Protein AF-A0A7J6JAS9-F1 (afdb_monomer_lite)

Foldseek 3Di:
DVVVLLVVLLQAAPVVNVVVLVVLLCLLVPVDQFDPPDPVSVVSNVVSVVLCVLPVVLSVQLSVCSVVVQVLSNVVSVVCSVVVNDDDPVRVVLCVQLSVLVSLLVQLVCQLVCVVVLVVSCVPHPYPSSHDPGVLVVQCVVVVHHSVRSSVVSVVSSVVSVVVSVVSVVVCVVVPDPPPPPPVVVVVVVVVPD

Organism: Colletotrichum fructicola (strain Nara gc5) (NCBI:txid1213859)

Sequence (194 aa):
MLFLLDDLLEHMSLEKGASYNKRLISIVTGDTKPSDESPIEKIVGDVWNEMKTVDAHLAQDLVEPIERDVAAQLLLALQRFSQGIRLSKDELESTAAIEVPFSRHISVVNDVTSWDKECRAEREIDAQGAVVSNIVQVLSDECNLSPESAKPVLWAMCHGWAEMVDGLIAERVQQGCSDSQNVSRRAEDADVRQ

pLDDT: mean 87.99, std 14.81, range [36.66, 98.19]

Secondary structure (DSSP, 8-state):
-HHHHHHHHHTS-HHHHHHHHHHHHHHHHTSSPPPTT-HHHHHHHHHHHHHHHHHHHHHHTTHHHHHTT-HHHHHHHHHHHHHT----HHHHHHHHHHHHHHHHHHHHHHHHHHHHHHHHHHHH--SGGGS---HHHHHHHHHT--HHHHHHHHHHHHHHHHHHHHHHHHHHHHTT-GGGTHHHHHHHHHHS--

Structure (mmCIF, N/CA/C/O backbone):
data_AF-A0A7J6JAS9-F1
#
_entry.id   AF-A0A7J6JAS9-F1
#
loop_
_atom_site.group_PDB
_atom_site.id
_atom_site.type_symbol
_atom_site.label_atom_id
_atom_site.label_alt_id
_atom_site.label_comp_id
_atom_site.label_asym_id
_atom_site.label_entity_id
_atom_site.label_seq_id
_atom_site.pdbx_PDB_ins_code
_atom_site.Cartn_x
_atom_site.Cartn_y
_atom_site.Cartn_z
_atom_site.occupancy
_atom_site.B_iso_or_equiv
_atom_site.auth_seq_id
_atom_site.auth_comp_id
_atom_site.auth_asym_id
_atom_site.auth_atom_id
_atom_site.pdbx_PDB_model_num
ATOM 1 N N . MET A 1 1 ? -11.707 -4.443 -7.254 1.00 83.44 1 MET A N 1
ATOM 2 C CA . MET A 1 1 ? -11.964 -3.046 -7.661 1.00 83.44 1 MET A CA 1
ATOM 3 C C . MET A 1 1 ? -10.676 -2.237 -7.680 1.00 83.44 1 MET A C 1
ATOM 5 O O . MET A 1 1 ? -10.293 -1.854 -8.768 1.00 83.44 1 MET A O 1
ATOM 9 N N . LEU A 1 2 ? -9.986 -2.042 -6.546 1.00 85.00 2 LEU A N 1
ATOM 10 C CA . LEU A 1 2 ? -8.742 -1.251 -6.488 1.00 85.00 2 LEU A CA 1
ATOM 11 C C . LEU A 1 2 ? -7.670 -1.718 -7.493 1.00 85.00 2 LEU A C 1
ATOM 13 O O . LEU A 1 2 ? -7.160 -0.896 -8.231 1.00 85.00 2 LEU A O 1
ATOM 17 N N . PHE A 1 3 ? -7.444 -3.028 -7.642 1.00 86.62 3 PHE A N 1
ATOM 18 C CA . PHE A 1 3 ? -6.526 -3.558 -8.668 1.00 86.62 3 PHE A CA 1
ATOM 19 C C . PHE A 1 3 ? -6.935 -3.248 -10.120 1.00 86.62 3 PHE A C 1
ATOM 21 O O . PHE A 1 3 ? -6.084 -3.036 -10.966 1.00 86.62 3 PHE A O 1
ATOM 28 N N . LEU A 1 4 ? -8.240 -3.189 -10.418 1.00 86.62 4 LEU A N 1
ATOM 29 C CA . LEU A 1 4 ? -8.706 -2.820 -11.765 1.00 86.62 4 LEU A CA 1
ATOM 30 C C . LEU A 1 4 ? -8.512 -1.325 -12.035 1.00 86.62 4 LEU A C 1
ATOM 32 O O . LEU A 1 4 ? -8.352 -0.922 -13.182 1.00 86.62 4 LEU A O 1
ATOM 36 N N . LEU A 1 5 ? -8.597 -0.506 -10.983 1.00 86.81 5 LEU A N 1
ATOM 37 C CA . LEU A 1 5 ? -8.306 0.919 -11.065 1.00 86.81 5 LEU A CA 1
ATOM 38 C C . LEU A 1 5 ? -6.817 1.138 -11.309 1.00 86.81 5 LEU A C 1
ATOM 40 O O . LEU A 1 5 ? -6.480 1.925 -12.180 1.00 86.81 5 LEU A O 1
ATOM 44 N N . ASP A 1 6 ? -5.972 0.404 -10.591 1.00 88.06 6 ASP A N 1
ATOM 45 C CA . ASP A 1 6 ? -4.517 0.420 -10.742 1.00 88.06 6 ASP A CA 1
ATOM 46 C C . ASP A 1 6 ? -4.098 0.151 -12.199 1.00 88.06 6 ASP A C 1
ATOM 48 O O . ASP A 1 6 ? -3.523 1.027 -12.841 1.00 88.06 6 ASP A O 1
ATOM 52 N N . ASP A 1 7 ? -4.550 -0.964 -12.788 1.00 87.75 7 ASP A N 1
ATOM 53 C CA . ASP A 1 7 ? -4.275 -1.292 -14.198 1.00 87.75 7 ASP A CA 1
ATOM 54 C C . ASP A 1 7 ? -4.808 -0.220 -15.176 1.00 87.75 7 ASP A C 1
ATOM 56 O O . ASP A 1 7 ? -4.204 0.076 -16.206 1.00 87.75 7 ASP A O 1
ATOM 60 N N . LEU A 1 8 ? -5.962 0.392 -14.881 1.00 88.38 8 LEU A N 1
ATOM 61 C CA . LEU A 1 8 ? -6.530 1.440 -15.734 1.00 88.38 8 LEU A CA 1
ATOM 62 C C . LEU A 1 8 ? -5.695 2.732 -15.691 1.00 88.38 8 LEU A C 1
ATOM 64 O O . LEU A 1 8 ? -5.608 3.436 -16.702 1.00 88.38 8 LEU A O 1
ATOM 68 N N . LEU A 1 9 ? -5.114 3.063 -14.535 1.00 89.06 9 LEU A N 1
ATOM 69 C CA . LEU A 1 9 ? -4.298 4.263 -14.338 1.00 89.06 9 LEU A CA 1
ATOM 70 C C . LEU A 1 9 ? -2.979 4.194 -15.114 1.00 89.06 9 LEU A C 1
ATOM 72 O O . LEU A 1 9 ? -2.527 5.236 -15.593 1.00 89.06 9 LEU A O 1
ATOM 76 N N . GLU A 1 10 ? -2.427 2.996 -15.334 1.00 88.88 10 GLU A N 1
ATOM 77 C CA . GLU A 1 10 ? -1.225 2.782 -16.158 1.00 88.88 10 GLU A CA 1
ATOM 78 C C . GLU A 1 10 ? -1.401 3.342 -17.584 1.00 88.88 10 GLU A C 1
ATOM 80 O O . GLU A 1 10 ? -0.468 3.870 -18.185 1.00 88.88 10 GLU A O 1
ATOM 85 N N . HIS A 1 11 ? -2.628 3.320 -18.114 1.00 90.56 11 HIS A N 1
ATOM 86 C CA . HIS A 1 11 ? -2.969 3.829 -19.448 1.00 90.56 11 HIS A CA 1
ATOM 87 C C . HIS A 1 11 ? -3.313 5.329 -19.489 1.00 90.56 11 HIS A C 1
ATOM 89 O O . HIS A 1 11 ? -3.816 5.832 -20.502 1.00 90.56 11 HIS A O 1
ATOM 95 N N . MET A 1 12 ? -3.112 6.063 -18.394 1.00 92.06 12 MET A N 1
ATOM 96 C CA . MET A 1 12 ? -3.456 7.481 -18.291 1.00 92.06 12 MET A CA 1
ATOM 97 C C . MET A 1 12 ? -2.219 8.375 -18.169 1.00 92.06 12 MET A C 1
ATOM 99 O O . MET A 1 12 ? -1.138 7.958 -17.762 1.00 92.06 12 MET A O 1
ATOM 103 N N . SER A 1 13 ? -2.380 9.657 -18.505 1.00 92.25 13 SER A N 1
ATOM 104 C CA . SER A 1 13 ? -1.438 10.678 -18.040 1.00 92.25 13 SER A CA 1
ATOM 105 C C . SER A 1 13 ? -1.613 10.903 -16.537 1.00 92.25 13 SER A C 1
ATOM 107 O O . SER A 1 13 ? -2.698 10.664 -15.999 1.00 92.25 13 SER A O 1
ATOM 109 N N . LEU A 1 14 ? -0.589 11.444 -15.870 1.00 88.88 14 LEU A N 1
ATOM 110 C CA . LEU A 1 14 ? -0.653 11.733 -14.432 1.00 88.88 14 LEU A CA 1
ATOM 111 C C . LEU A 1 14 ? -1.815 12.677 -14.086 1.00 88.88 14 LEU A C 1
ATOM 113 O O . LEU A 1 14 ? -2.542 12.449 -13.124 1.00 88.88 14 LEU A O 1
ATOM 117 N N . GLU A 1 15 ? -2.046 13.702 -14.911 1.00 92.12 15 GLU A N 1
ATOM 118 C CA . GLU A 1 15 ? -3.151 14.652 -14.724 1.00 92.12 15 GLU A CA 1
ATOM 119 C C . GLU A 1 15 ? -4.524 13.969 -14.819 1.00 92.12 15 GLU A C 1
ATOM 121 O O . GLU A 1 15 ? -5.419 14.219 -14.002 1.00 92.12 15 GLU A O 1
ATOM 126 N N . LYS A 1 16 ? -4.691 13.080 -15.805 1.00 91.44 16 LYS A N 1
ATOM 127 C CA . LYS A 1 16 ? -5.945 12.357 -16.021 1.00 91.44 16 LYS A CA 1
ATOM 128 C C . LYS A 1 16 ? -6.179 11.325 -14.918 1.00 91.44 16 LYS A C 1
ATOM 130 O O . LYS A 1 16 ? -7.296 11.254 -14.411 1.00 91.44 16 LYS A O 1
ATOM 135 N N . GLY A 1 17 ? -5.143 10.591 -14.514 1.00 89.75 17 GLY A N 1
ATOM 136 C CA . GLY A 1 17 ? -5.201 9.628 -13.415 1.00 89.75 17 GLY A CA 1
ATOM 137 C C . GLY A 1 17 ? -5.546 10.292 -12.081 1.00 89.75 17 GLY A C 1
ATOM 138 O O . GLY A 1 17 ? -6.495 9.883 -11.416 1.00 89.75 17 GLY A O 1
ATOM 139 N N . ALA A 1 18 ? -4.879 11.400 -11.742 1.00 89.31 18 ALA A N 1
ATOM 140 C CA . ALA A 1 18 ? -5.180 12.172 -10.535 1.00 89.31 18 ALA A CA 1
ATOM 141 C C . ALA A 1 18 ? -6.621 12.713 -10.536 1.00 89.31 18 ALA A C 1
ATOM 143 O O . ALA A 1 18 ? -7.333 12.625 -9.533 1.00 89.31 18 ALA A O 1
ATOM 144 N N . SER A 1 19 ? -7.081 13.233 -11.678 1.00 92.56 19 SER A N 1
ATOM 145 C CA . SER A 1 19 ? -8.465 13.693 -11.839 1.00 92.56 19 SER A CA 1
ATOM 146 C C . SER A 1 19 ? -9.473 12.551 -11.687 1.00 92.56 19 SER A C 1
ATOM 148 O O . SER A 1 19 ? -10.524 12.739 -11.071 1.00 92.56 19 SER A O 1
ATOM 150 N N . TYR A 1 20 ? -9.153 11.365 -12.208 1.00 91.31 20 TYR A N 1
ATOM 151 C CA . TYR A 1 20 ? -9.984 10.170 -12.091 1.00 91.31 20 TYR A CA 1
ATOM 152 C C . TYR A 1 20 ? -10.079 9.683 -10.639 1.00 91.31 20 TYR A C 1
ATOM 154 O O . TYR A 1 20 ? -11.188 9.535 -10.126 1.00 91.31 20 TYR A O 1
ATOM 162 N N . ASN A 1 21 ? -8.951 9.558 -9.931 1.00 90.06 21 ASN A N 1
ATOM 163 C CA . ASN A 1 21 ? -8.921 9.181 -8.513 1.00 90.06 21 ASN A CA 1
ATOM 164 C C . ASN A 1 21 ? -9.693 10.174 -7.640 1.00 90.06 21 ASN A C 1
ATOM 166 O O . ASN A 1 21 ? -10.548 9.769 -6.854 1.00 90.06 21 ASN A O 1
ATOM 170 N N . LYS A 1 22 ? -9.493 11.483 -7.841 1.00 91.56 22 LYS A N 1
ATOM 171 C CA . LYS A 1 22 ? -10.250 12.524 -7.128 1.00 91.56 22 LYS A CA 1
ATOM 172 C C . LYS A 1 22 ? -11.757 12.392 -7.346 1.00 91.56 22 LYS A C 1
ATOM 174 O O . LYS A 1 22 ? -12.551 12.618 -6.432 1.00 91.56 22 LYS A O 1
ATOM 179 N N . ARG A 1 23 ? -12.162 12.013 -8.557 1.00 92.88 23 ARG A N 1
ATOM 180 C CA . ARG A 1 23 ? -13.567 11.796 -8.889 1.00 92.88 23 ARG A CA 1
ATOM 181 C C . ARG A 1 23 ? -14.141 10.573 -8.170 1.00 92.88 23 ARG A C 1
ATOM 183 O O . ARG A 1 23 ? -15.269 10.640 -7.692 1.00 92.88 23 ARG A O 1
ATOM 190 N N . LEU A 1 24 ? -13.382 9.483 -8.066 1.00 91.19 24 LEU A N 1
ATOM 191 C CA . LEU A 1 24 ? -13.793 8.294 -7.314 1.00 91.19 24 LEU A CA 1
ATOM 192 C C . LEU A 1 24 ? -13.884 8.570 -5.811 1.00 91.19 24 LEU A C 1
ATOM 194 O O . LEU A 1 24 ? -14.863 8.175 -5.186 1.00 91.19 24 LEU A O 1
ATOM 198 N N . ILE A 1 25 ? -12.935 9.326 -5.252 1.00 91.19 25 ILE A N 1
ATOM 199 C CA . ILE A 1 25 ? -12.985 9.794 -3.859 1.00 91.19 25 ILE A CA 1
ATOM 200 C C . ILE A 1 25 ? -14.274 10.581 -3.604 1.00 91.19 25 ILE A C 1
ATOM 202 O O . ILE A 1 25 ? -14.980 10.308 -2.641 1.00 91.19 25 ILE A O 1
ATOM 206 N N . SER A 1 26 ? -14.643 11.488 -4.511 1.00 92.94 26 SER A N 1
ATOM 207 C CA . SER A 1 26 ? -15.883 12.266 -4.393 1.00 92.94 26 SER A CA 1
ATOM 208 C C . SER A 1 26 ? -17.159 11.406 -4.413 1.00 92.94 26 SER A C 1
ATOM 210 O O . SER A 1 26 ? -18.176 11.787 -3.834 1.00 92.94 26 SER A O 1
ATOM 212 N N . ILE A 1 27 ? -17.127 10.236 -5.058 1.00 92.62 27 ILE A N 1
ATOM 213 C CA . ILE A 1 27 ? -18.226 9.258 -5.004 1.00 92.62 27 ILE A CA 1
ATOM 214 C C . ILE A 1 27 ? -18.260 8.557 -3.642 1.00 92.62 27 ILE A C 1
ATOM 216 O O . ILE A 1 27 ? -19.325 8.419 -3.043 1.00 92.62 27 ILE A O 1
ATOM 220 N N . VAL A 1 28 ? -17.097 8.144 -3.137 1.00 89.88 28 VAL A N 1
ATOM 221 C CA . VAL A 1 28 ? -16.919 7.494 -1.827 1.00 89.88 28 VAL A CA 1
ATOM 222 C C . VAL A 1 28 ? -17.407 8.409 -0.686 1.00 89.88 28 VAL A C 1
ATOM 224 O O . VAL A 1 28 ? -18.176 7.987 0.191 1.00 89.88 28 VAL A O 1
ATOM 227 N N . THR A 1 29 ? -17.055 9.697 -0.715 1.00 87.56 29 THR A N 1
ATOM 228 C CA . THR A 1 29 ? -17.525 10.691 0.268 1.00 87.56 29 THR A CA 1
ATOM 229 C C . THR A 1 29 ? -19.016 11.010 0.120 1.00 87.56 29 THR A C 1
ATOM 231 O O . THR A 1 29 ? -19.666 11.371 1.100 1.00 87.56 29 THR A O 1
ATOM 234 N N . GLY A 1 30 ? -19.596 10.768 -1.059 1.00 86.81 30 GLY A N 1
ATOM 235 C CA . GLY A 1 30 ? -21.003 11.032 -1.371 1.00 86.81 30 GLY A CA 1
ATOM 236 C C . GLY A 1 30 ? -21.268 12.439 -1.915 1.00 86.81 30 GLY A C 1
ATOM 237 O O . GLY A 1 30 ? -22.429 12.814 -2.074 1.00 86.81 30 GLY A O 1
ATOM 238 N N . ASP A 1 31 ? -20.217 13.200 -2.228 1.00 89.56 31 ASP A N 1
ATOM 239 C CA . ASP A 1 31 ? -20.314 14.545 -2.806 1.00 89.56 31 ASP A CA 1
ATOM 240 C C . ASP A 1 31 ? -20.783 14.514 -4.269 1.00 89.56 31 ASP A C 1
ATOM 242 O O . ASP A 1 31 ? -21.458 15.432 -4.739 1.00 89.56 31 ASP A O 1
ATOM 246 N N . THR A 1 32 ? -20.445 13.444 -4.994 1.00 92.25 32 THR A N 1
ATOM 247 C CA . THR A 1 32 ? -20.806 13.253 -6.403 1.00 92.25 32 THR A CA 1
ATOM 248 C C . THR A 1 32 ? -21.501 11.911 -6.608 1.00 92.25 32 THR A C 1
ATOM 250 O O . THR A 1 32 ? -21.128 10.898 -6.022 1.00 92.25 32 THR A O 1
ATOM 253 N N . LYS A 1 33 ? -22.512 11.878 -7.482 1.00 91.31 33 LYS A N 1
ATOM 254 C CA . LYS A 1 33 ? -23.163 10.624 -7.883 1.00 91.31 33 LYS A CA 1
ATOM 255 C C . LYS A 1 33 ? -22.363 9.913 -8.986 1.00 91.31 33 LYS A C 1
ATOM 257 O O . LYS A 1 33 ? -21.858 10.597 -9.879 1.00 91.31 33 LYS A O 1
ATOM 262 N N . PRO A 1 34 ? -22.295 8.569 -8.977 1.00 92.62 34 PRO A N 1
ATOM 263 C CA . PRO A 1 34 ? -21.753 7.796 -10.092 1.00 92.62 34 PRO A CA 1
ATOM 264 C C . PRO A 1 34 ? -22.411 8.158 -11.427 1.00 92.62 34 PRO A C 1
ATOM 266 O O . PRO A 1 34 ? -23.621 8.378 -11.488 1.00 92.62 34 PRO A O 1
ATOM 269 N N . SER A 1 35 ? -21.623 8.192 -12.500 1.00 91.88 35 SER A N 1
ATOM 270 C CA . SER A 1 35 ? -22.129 8.333 -13.865 1.00 91.88 35 SER A CA 1
ATOM 271 C C . SER A 1 35 ? -22.880 7.078 -14.286 1.00 91.88 35 SER A C 1
ATOM 273 O O . SER A 1 35 ? -22.444 5.955 -14.021 1.00 91.88 35 SER A O 1
ATOM 275 N N . ASP A 1 36 ? -23.969 7.261 -15.032 1.00 88.00 36 ASP A N 1
ATOM 276 C CA . ASP A 1 36 ? -24.726 6.137 -15.567 1.00 88.00 36 ASP A CA 1
ATOM 277 C C . ASP A 1 36 ? -23.966 5.321 -16.619 1.00 88.00 36 ASP A C 1
ATOM 279 O O . ASP A 1 36 ? -24.245 4.133 -16.805 1.00 88.00 36 ASP A O 1
ATOM 283 N N . GLU A 1 37 ? -22.968 5.941 -17.240 1.00 90.94 37 GLU A N 1
ATOM 284 C CA . GLU A 1 37 ? -22.172 5.383 -18.332 1.00 90.94 37 GLU A CA 1
ATOM 285 C C . GLU A 1 37 ? -20.888 4.690 -17.853 1.00 90.94 37 GLU A C 1
ATOM 287 O O . GLU A 1 37 ? -20.195 4.067 -18.654 1.00 90.94 37 GLU A O 1
ATOM 292 N N . SER A 1 38 ? -20.556 4.780 -16.559 1.00 89.38 38 SER A N 1
ATOM 293 C CA . SER A 1 38 ? -19.299 4.271 -16.001 1.00 89.38 38 SER A CA 1
ATOM 294 C C . SER A 1 38 ? -19.553 3.114 -15.026 1.00 89.38 38 SER A C 1
ATOM 296 O O . SER A 1 38 ? -19.914 3.347 -13.869 1.00 89.38 38 SER A O 1
ATOM 298 N N . PRO A 1 39 ? -19.353 1.848 -15.449 1.00 91.50 39 PRO A N 1
ATOM 299 C CA . PRO A 1 39 ? -19.559 0.688 -14.582 1.00 91.50 39 PRO A CA 1
ATOM 300 C C . PRO A 1 39 ? -18.683 0.712 -13.326 1.00 91.50 39 PRO A C 1
ATOM 302 O O . PRO A 1 39 ? -19.135 0.332 -12.252 1.00 91.50 39 PRO A O 1
ATOM 305 N N . ILE A 1 40 ? -17.4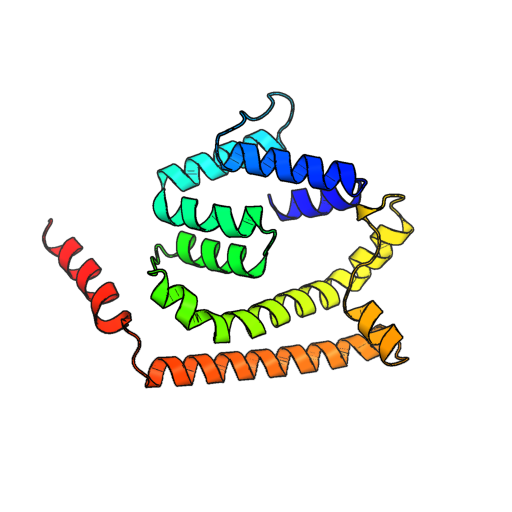42 1.194 -13.449 1.00 90.12 40 ILE A N 1
ATOM 306 C CA . ILE A 1 40 ? -16.491 1.271 -12.334 1.00 90.12 40 ILE A CA 1
ATOM 307 C C . ILE A 1 40 ? -17.009 2.212 -11.248 1.00 90.12 40 ILE A C 1
ATOM 309 O O . ILE A 1 40 ? -16.981 1.866 -10.073 1.00 90.12 40 ILE A O 1
ATOM 313 N N . GLU A 1 41 ? -17.527 3.378 -11.628 1.00 92.62 41 GLU A N 1
ATOM 314 C CA . GLU A 1 41 ? -18.069 4.340 -10.667 1.00 92.62 41 GLU A CA 1
ATOM 315 C C . GLU A 1 41 ? -19.291 3.802 -9.932 1.00 92.62 41 GLU A C 1
ATOM 317 O O . GLU A 1 41 ? -19.443 4.058 -8.738 1.00 92.62 41 GLU A O 1
ATOM 322 N N . LYS A 1 42 ? -20.148 3.049 -10.632 1.00 93.19 42 LYS A N 1
ATOM 323 C CA . LYS A 1 42 ? -21.297 2.372 -10.021 1.00 93.19 42 LYS A CA 1
ATOM 324 C C . LYS A 1 42 ? -20.836 1.351 -8.992 1.00 93.19 42 LYS A C 1
ATOM 326 O O . LYS A 1 42 ? -21.262 1.425 -7.851 1.00 93.19 42 LYS A O 1
ATOM 331 N N . ILE A 1 43 ? -19.885 0.492 -9.362 1.00 93.00 43 ILE A N 1
ATOM 332 C CA . ILE A 1 43 ? -19.301 -0.499 -8.448 1.00 93.00 43 ILE A CA 1
ATOM 333 C C . ILE A 1 43 ? -18.689 0.185 -7.219 1.00 93.00 43 ILE A C 1
ATOM 335 O O . ILE A 1 43 ? -18.945 -0.248 -6.101 1.00 93.00 43 ILE A O 1
ATOM 339 N N . VAL A 1 44 ? -17.915 1.261 -7.407 1.00 91.88 44 VAL A N 1
ATOM 340 C CA . VAL A 1 44 ? -17.318 2.034 -6.302 1.00 91.88 44 VAL A CA 1
ATOM 341 C C . VAL A 1 44 ? -18.403 2.582 -5.374 1.00 91.88 44 VAL A C 1
ATOM 343 O O . VAL A 1 44 ? -18.307 2.418 -4.159 1.00 91.88 44 VAL A O 1
ATOM 346 N N . GLY A 1 45 ? -19.439 3.209 -5.936 1.00 92.62 45 GLY A N 1
ATOM 347 C CA . GLY A 1 45 ? -20.545 3.768 -5.164 1.00 92.62 45 GLY A CA 1
ATOM 348 C C . GLY A 1 45 ? -21.336 2.703 -4.403 1.00 92.62 45 GLY A C 1
ATOM 349 O O . GLY A 1 45 ? -21.591 2.869 -3.212 1.00 92.62 45 GLY A O 1
ATOM 350 N N . ASP A 1 46 ? -21.689 1.604 -5.067 1.00 93.56 46 ASP A N 1
ATOM 351 C CA . ASP A 1 46 ? -22.496 0.524 -4.496 1.00 93.56 46 ASP A CA 1
ATOM 352 C C . ASP A 1 46 ? -21.749 -0.184 -3.363 1.00 93.56 46 ASP A C 1
ATOM 354 O O . ASP A 1 46 ? -22.268 -0.259 -2.249 1.00 93.56 46 ASP A O 1
ATOM 358 N N . VAL A 1 47 ? -20.493 -0.590 -3.595 1.00 93.25 47 VAL A N 1
ATOM 359 C CA . VAL A 1 47 ? -19.647 -1.225 -2.568 1.00 93.25 47 VAL A CA 1
ATOM 360 C C . VAL A 1 47 ? -19.532 -0.326 -1.342 1.00 93.25 47 VAL A C 1
ATOM 362 O O . VAL A 1 47 ? -19.676 -0.788 -0.212 1.00 93.25 47 VAL A O 1
ATOM 365 N N . TRP A 1 48 ? -19.311 0.972 -1.540 1.00 92.88 48 TRP A N 1
ATOM 366 C CA . TRP A 1 48 ? -19.148 1.885 -0.418 1.00 92.88 48 TRP A CA 1
ATOM 367 C C . TRP A 1 48 ? -20.448 2.126 0.359 1.00 92.88 48 TRP A C 1
ATOM 369 O O . TRP A 1 48 ? -20.443 2.203 1.590 1.00 92.88 48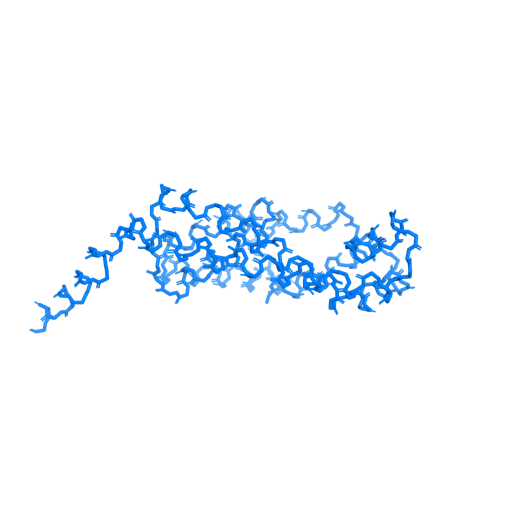 TRP A O 1
ATOM 379 N N . ASN A 1 49 ? -21.581 2.209 -0.338 1.00 93.06 49 ASN A N 1
ATOM 380 C CA . ASN A 1 49 ? -22.895 2.313 0.294 1.00 93.06 49 ASN A CA 1
ATOM 381 C C . ASN A 1 49 ? -23.247 1.048 1.088 1.00 93.06 49 ASN A C 1
ATOM 383 O O . ASN A 1 49 ? -23.798 1.141 2.189 1.00 93.06 49 ASN A O 1
ATOM 387 N N . GLU A 1 50 ? -22.887 -0.128 0.576 1.00 95.00 50 GLU A N 1
ATOM 388 C CA . GLU A 1 50 ? -23.023 -1.392 1.299 1.00 95.00 50 GLU A CA 1
ATOM 389 C C . GLU A 1 50 ? -22.138 -1.412 2.550 1.00 95.00 50 GLU A C 1
ATOM 391 O O . GLU A 1 50 ? -22.628 -1.713 3.638 1.00 95.00 50 GLU A O 1
ATOM 396 N N . MET A 1 51 ? -20.872 -0.993 2.448 1.00 95.31 51 MET A N 1
ATOM 397 C CA . MET A 1 51 ? -19.971 -0.901 3.604 1.00 95.31 51 MET A CA 1
ATOM 398 C C . MET A 1 51 ? -20.513 0.038 4.689 1.00 95.31 51 MET A C 1
ATOM 400 O O . MET A 1 51 ? -20.509 -0.325 5.866 1.00 95.31 51 MET A O 1
ATOM 404 N N . LYS A 1 52 ? -21.055 1.205 4.308 1.00 94.81 52 LYS A N 1
ATOM 405 C CA . LYS A 1 52 ? -21.729 2.132 5.238 1.00 94.81 52 LYS A CA 1
ATOM 406 C C . LYS A 1 52 ? -22.958 1.511 5.904 1.00 94.81 52 LYS A C 1
ATOM 408 O O . LYS A 1 52 ? -23.247 1.826 7.056 1.00 94.81 52 LYS A O 1
ATOM 413 N N . THR A 1 53 ? -23.681 0.649 5.189 1.00 96.25 53 THR A N 1
ATOM 414 C CA . THR A 1 53 ? -24.849 -0.068 5.722 1.00 96.25 53 THR A CA 1
ATOM 415 C C . THR A 1 53 ? -24.437 -1.127 6.747 1.00 96.25 53 THR A C 1
ATOM 417 O O . THR A 1 53 ? -25.147 -1.328 7.729 1.00 96.25 53 THR A O 1
ATOM 420 N N . VAL A 1 54 ? -23.285 -1.776 6.544 1.00 96.31 54 VAL A N 1
ATOM 421 C CA . VAL A 1 54 ? -22.726 -2.775 7.469 1.00 96.31 54 VAL A CA 1
ATOM 422 C C . VAL A 1 54 ? -22.163 -2.118 8.734 1.00 96.31 54 VAL A C 1
ATOM 424 O O . VAL A 1 54 ? -22.577 -2.470 9.837 1.00 96.31 54 VAL A O 1
ATOM 427 N N . ASP A 1 55 ? -21.241 -1.161 8.600 1.00 96.25 55 ASP A N 1
ATOM 428 C CA . ASP A 1 55 ? -20.706 -0.383 9.724 1.00 96.25 55 ASP A CA 1
ATOM 429 C C . ASP A 1 55 ? -20.234 0.996 9.245 1.00 96.25 55 ASP A C 1
ATOM 431 O O . ASP A 1 55 ? -19.123 1.162 8.740 1.00 96.25 55 ASP A O 1
ATOM 435 N N . ALA A 1 56 ? -21.076 2.013 9.439 1.00 94.44 56 ALA A N 1
ATOM 436 C CA . ALA A 1 56 ? -20.783 3.383 9.025 1.00 94.44 56 ALA A CA 1
ATOM 437 C C . ALA A 1 56 ? -19.530 3.981 9.686 1.00 94.44 56 ALA A C 1
ATOM 439 O O . ALA A 1 56 ? -18.884 4.837 9.088 1.00 94.44 56 ALA A O 1
ATOM 440 N N . HIS A 1 57 ? -19.182 3.556 10.905 1.00 93.62 57 HIS A N 1
ATOM 441 C CA . HIS A 1 57 ? -18.026 4.098 11.614 1.00 93.62 57 HIS A CA 1
ATOM 442 C C . HIS A 1 57 ? -16.727 3.543 11.032 1.00 93.62 57 HIS A C 1
ATOM 444 O O . HIS A 1 57 ? -15.870 4.311 10.614 1.00 93.62 57 HIS A O 1
ATOM 450 N N . LEU A 1 58 ? -16.629 2.218 10.898 1.00 94.50 58 LEU A N 1
ATOM 451 C CA . LEU A 1 58 ? -15.456 1.587 10.288 1.00 94.50 58 LEU A CA 1
ATOM 452 C C . LEU A 1 58 ? -15.339 1.915 8.792 1.00 94.50 58 LEU A C 1
ATOM 454 O O . LEU A 1 58 ? -14.233 1.994 8.265 1.00 94.50 58 LEU A O 1
ATOM 458 N N . ALA A 1 59 ? -16.466 2.135 8.103 1.00 94.50 59 ALA A N 1
ATOM 459 C CA . ALA A 1 59 ? -16.460 2.630 6.729 1.00 94.50 59 ALA A CA 1
ATOM 460 C C . ALA A 1 59 ? -15.861 4.044 6.633 1.00 94.50 59 ALA A C 1
ATOM 462 O O . ALA A 1 59 ? -15.147 4.349 5.683 1.00 94.50 59 ALA A O 1
ATOM 463 N N . GLN A 1 60 ? -16.118 4.909 7.618 1.00 93.38 60 GLN A N 1
ATOM 464 C CA . GLN A 1 60 ? -15.562 6.261 7.645 1.00 93.38 60 GLN A CA 1
ATOM 465 C C . GLN A 1 60 ? -14.040 6.261 7.863 1.00 93.38 60 GLN A C 1
ATOM 467 O O . GLN A 1 60 ? -13.348 7.076 7.253 1.00 93.38 60 GLN A O 1
ATOM 472 N N . ASP A 1 61 ? -13.514 5.326 8.658 1.00 93.56 61 ASP A N 1
ATOM 473 C CA . ASP A 1 61 ? -12.071 5.196 8.929 1.00 93.56 61 ASP A CA 1
ATOM 474 C C . ASP A 1 61 ? -11.241 4.860 7.675 1.00 93.56 61 ASP A C 1
ATOM 476 O O . ASP A 1 61 ? -10.026 5.051 7.651 1.00 93.56 61 ASP A O 1
ATOM 480 N N . LEU A 1 62 ? -11.885 4.365 6.616 1.00 92.81 62 LEU A N 1
ATOM 481 C CA . LEU A 1 62 ? -11.251 4.068 5.333 1.00 92.81 62 LEU A CA 1
ATOM 482 C C . LEU A 1 62 ? -11.093 5.309 4.438 1.00 92.81 62 LEU A C 1
ATOM 484 O O . LEU A 1 62 ? -10.285 5.272 3.515 1.00 92.81 62 LEU A O 1
ATOM 488 N N . VAL A 1 63 ? -11.834 6.400 4.682 1.00 92.12 63 VAL A N 1
ATOM 489 C CA . VAL A 1 63 ? -11.833 7.593 3.808 1.00 92.12 63 VAL A CA 1
ATOM 490 C C . VAL A 1 63 ? -10.481 8.301 3.824 1.00 92.12 63 VAL A C 1
ATOM 492 O O . VAL A 1 63 ? -9.911 8.553 2.767 1.00 92.12 63 VAL A O 1
A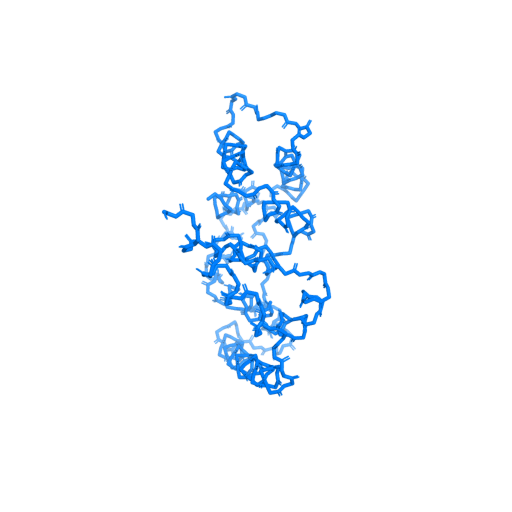TOM 495 N N . GLU A 1 64 ? -9.947 8.596 5.011 1.00 90.94 64 GLU A N 1
ATOM 496 C CA . GLU A 1 64 ? -8.703 9.364 5.161 1.00 90.94 64 GLU A CA 1
ATOM 497 C C . GLU A 1 64 ? -7.496 8.678 4.483 1.00 90.94 64 GLU A C 1
ATOM 499 O O . GLU A 1 64 ? -6.774 9.357 3.747 1.00 90.94 64 GLU A O 1
ATOM 504 N N . PRO A 1 65 ? -7.274 7.354 4.633 1.00 90.38 65 PRO A N 1
ATOM 505 C CA . PRO A 1 65 ? -6.227 6.658 3.888 1.00 90.38 65 PRO A CA 1
ATOM 506 C C . PRO A 1 65 ? -6.388 6.715 2.365 1.00 90.38 65 PRO A C 1
ATOM 508 O O . PRO A 1 65 ? -5.379 6.793 1.666 1.00 90.38 65 PRO A O 1
ATOM 511 N N . ILE A 1 66 ? -7.623 6.688 1.845 1.00 87.69 66 ILE A N 1
ATOM 512 C CA . ILE A 1 66 ? -7.886 6.815 0.401 1.00 87.69 66 ILE A CA 1
ATOM 513 C C . ILE A 1 66 ? -7.558 8.238 -0.066 1.00 87.69 66 ILE A C 1
ATOM 515 O O . ILE A 1 66 ? -6.900 8.412 -1.085 1.00 87.69 66 ILE A O 1
ATOM 519 N N . GLU A 1 67 ? -7.978 9.263 0.680 1.00 87.12 67 GLU A N 1
ATOM 520 C CA . GLU A 1 67 ? -7.707 10.668 0.340 1.00 87.12 67 GLU A CA 1
ATOM 521 C C . GLU A 1 67 ? -6.215 11.003 0.342 1.00 87.12 67 GLU A C 1
ATOM 523 O O . GLU A 1 67 ? -5.759 11.817 -0.462 1.00 87.12 67 GLU A O 1
ATOM 528 N N . ARG A 1 68 ? -5.456 10.386 1.252 1.00 86.50 68 ARG A N 1
ATOM 529 C CA . ARG A 1 68 ? -4.003 10.561 1.356 1.00 86.50 68 ARG A CA 1
ATOM 530 C C . ARG A 1 68 ? -3.198 9.640 0.450 1.00 86.50 68 ARG A C 1
ATOM 532 O O . ARG A 1 68 ? -1.980 9.785 0.423 1.00 86.50 68 ARG A O 1
ATOM 539 N N . ASP A 1 69 ? -3.856 8.713 -0.239 1.00 84.31 69 ASP A N 1
ATOM 540 C CA . ASP A 1 69 ? -3.218 7.701 -1.079 1.00 84.31 69 ASP A CA 1
ATOM 541 C C . ASP A 1 69 ? -2.178 6.853 -0.311 1.00 84.31 69 ASP A C 1
ATOM 543 O O . ASP A 1 69 ? -1.039 6.658 -0.729 1.00 84.31 69 ASP A O 1
ATOM 547 N N . VAL A 1 70 ? -2.556 6.379 0.886 1.00 85.50 70 VAL A N 1
ATOM 548 C CA . VAL A 1 70 ? -1.681 5.576 1.761 1.00 85.50 70 VAL A CA 1
ATOM 549 C C . VAL A 1 70 ? -2.178 4.134 1.824 1.00 85.50 70 VAL A C 1
ATOM 551 O O . VAL A 1 70 ? -2.938 3.749 2.718 1.00 85.50 70 VAL A O 1
ATOM 554 N N . ALA A 1 71 ? -1.696 3.306 0.893 1.00 87.94 71 ALA A N 1
ATOM 555 C CA . ALA A 1 71 ? -2.120 1.913 0.729 1.00 87.94 71 ALA A CA 1
ATOM 556 C C . ALA A 1 71 ? -2.019 1.076 2.019 1.00 87.94 71 ALA A C 1
ATOM 558 O O . ALA A 1 71 ? -2.955 0.355 2.363 1.00 87.94 71 ALA A O 1
ATOM 559 N N . ALA A 1 72 ? -0.924 1.202 2.779 1.00 91.69 72 ALA A N 1
ATOM 560 C CA . ALA A 1 72 ? -0.742 0.454 4.027 1.00 91.69 72 ALA A CA 1
ATOM 561 C C . ALA A 1 72 ? -1.841 0.756 5.059 1.00 91.69 72 ALA A C 1
ATOM 563 O O . ALA A 1 72 ? -2.413 -0.159 5.651 1.00 91.69 72 ALA A O 1
ATOM 564 N N . GLN A 1 73 ? -2.172 2.038 5.244 1.00 92.62 73 GLN A N 1
ATOM 565 C CA . GLN A 1 73 ? -3.216 2.455 6.180 1.00 92.62 73 GLN A CA 1
ATOM 566 C C . GLN A 1 73 ? -4.601 2.024 5.698 1.00 92.62 73 GLN A C 1
ATOM 568 O O . GLN A 1 73 ? -5.417 1.598 6.514 1.00 92.62 73 GLN A O 1
ATOM 573 N N . LEU A 1 74 ? -4.846 2.067 4.384 1.00 93.56 74 LEU A N 1
ATOM 574 C CA . LEU A 1 74 ? -6.080 1.568 3.785 1.00 93.56 74 LEU A CA 1
ATOM 575 C C . LEU A 1 74 ? -6.263 0.067 4.050 1.00 93.56 74 LEU A C 1
ATOM 577 O O . LEU A 1 74 ? -7.338 -0.353 4.470 1.00 93.56 74 LEU A O 1
ATOM 581 N N . LEU A 1 75 ? -5.212 -0.740 3.872 1.00 94.75 75 LEU A N 1
ATOM 582 C CA . LEU A 1 75 ? -5.248 -2.180 4.147 1.00 94.75 75 LEU A CA 1
ATOM 583 C C . LEU A 1 75 ? -5.503 -2.479 5.629 1.00 94.75 75 LEU A C 1
ATOM 585 O O . LEU A 1 75 ? -6.325 -3.336 5.948 1.00 94.75 75 LEU A O 1
ATOM 589 N N . LEU A 1 76 ? -4.851 -1.752 6.539 1.00 95.00 76 LEU A N 1
ATOM 590 C CA . LEU A 1 76 ? -5.061 -1.912 7.980 1.00 95.00 76 LEU A CA 1
ATOM 591 C C . LEU A 1 76 ? -6.474 -1.482 8.406 1.00 95.00 76 LEU A C 1
ATOM 593 O O . LEU A 1 76 ? -7.106 -2.158 9.218 1.00 95.00 76 LEU A O 1
ATOM 597 N N . ALA A 1 77 ? -7.002 -0.396 7.840 1.00 95.00 77 ALA A N 1
ATOM 598 C CA . ALA A 1 77 ? -8.386 0.025 8.051 1.00 95.00 77 ALA A CA 1
ATOM 599 C C . ALA A 1 77 ? -9.385 -1.004 7.505 1.00 95.00 77 ALA A C 1
ATOM 601 O O . ALA A 1 77 ? -10.373 -1.314 8.170 1.00 95.00 77 ALA A O 1
ATOM 602 N N . LEU A 1 78 ? -9.101 -1.606 6.349 1.00 95.50 78 LEU A N 1
ATOM 603 C CA . LEU A 1 78 ? 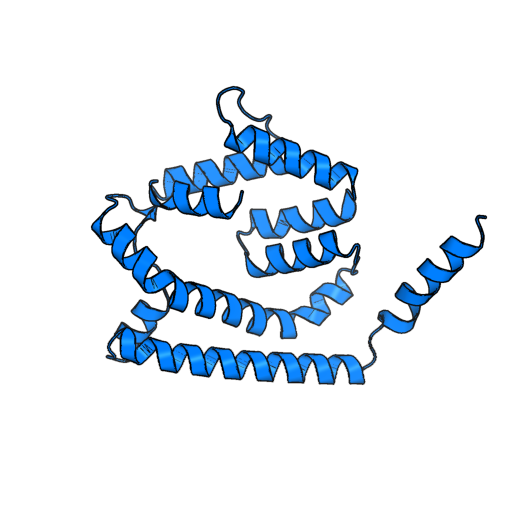-9.956 -2.633 5.755 1.00 95.50 78 LEU A CA 1
ATOM 604 C C . LEU A 1 78 ? -9.936 -3.927 6.571 1.00 95.50 78 LEU A C 1
ATOM 606 O O . LEU A 1 78 ? -10.982 -4.543 6.774 1.00 95.50 78 LEU A O 1
ATOM 610 N N . GLN A 1 79 ? -8.773 -4.301 7.105 1.00 95.44 79 GLN A N 1
ATOM 611 C CA . GLN A 1 79 ? -8.643 -5.407 8.047 1.00 95.44 79 GLN A CA 1
ATOM 612 C C . GLN A 1 79 ? -9.534 -5.170 9.273 1.00 95.44 79 GLN A C 1
ATOM 614 O O . GLN A 1 79 ? -10.349 -6.029 9.614 1.00 95.44 79 GLN A O 1
ATOM 619 N N . ARG A 1 80 ? -9.455 -3.980 9.883 1.00 95.94 80 ARG A N 1
ATOM 620 C CA . ARG A 1 80 ? -10.306 -3.593 11.020 1.00 95.94 80 ARG A CA 1
ATOM 621 C C . ARG A 1 80 ? -11.792 -3.636 10.679 1.00 95.94 80 ARG A C 1
ATOM 623 O O . ARG A 1 80 ? -12.558 -4.214 11.448 1.00 95.94 80 ARG A O 1
ATOM 630 N N . PHE A 1 81 ? -12.184 -3.097 9.522 1.00 96.50 81 PHE A N 1
ATOM 631 C CA . PHE A 1 81 ? -13.554 -3.169 9.010 1.00 96.50 81 PHE A CA 1
ATOM 632 C C . PHE A 1 81 ? -14.035 -4.621 8.919 1.00 96.50 81 PHE A C 1
ATOM 634 O O . PHE A 1 81 ? -15.076 -4.964 9.473 1.00 96.50 81 PHE A O 1
ATOM 641 N N . SER A 1 82 ? -13.242 -5.496 8.290 1.00 95.69 82 SER A N 1
ATOM 642 C CA . SER A 1 82 ? -13.603 -6.904 8.080 1.00 95.69 82 SER A CA 1
ATOM 643 C C . SER A 1 82 ? -13.768 -7.692 9.384 1.00 95.69 82 SER A C 1
ATOM 645 O O . SER A 1 82 ? -14.547 -8.641 9.441 1.00 95.69 82 SER A O 1
ATOM 647 N N . GLN A 1 83 ? -13.059 -7.284 10.439 1.00 95.38 83 GLN A N 1
ATOM 648 C CA . GLN A 1 83 ? -13.067 -7.938 11.746 1.00 95.38 83 GLN A CA 1
ATOM 649 C C . GLN A 1 83 ? -13.958 -7.227 12.779 1.00 95.38 83 GLN A C 1
ATOM 651 O O . GLN A 1 83 ? -14.059 -7.687 13.915 1.00 95.38 83 GLN A O 1
ATOM 656 N N . GLY A 1 84 ? -14.595 -6.104 12.429 1.00 94.62 84 GLY A N 1
ATOM 657 C CA . GLY A 1 84 ? -15.394 -5.312 13.369 1.00 94.62 84 GLY A CA 1
ATOM 658 C C . GLY A 1 84 ? -14.584 -4.715 14.533 1.00 94.62 84 GLY A C 1
ATOM 659 O O . GLY A 1 84 ? -15.141 -4.470 15.614 1.00 94.62 84 GLY A O 1
ATOM 660 N N . ILE A 1 85 ? -13.274 -4.513 14.340 1.00 93.38 85 ILE A N 1
ATOM 661 C CA . ILE A 1 85 ? -12.342 -4.011 15.359 1.00 93.38 85 ILE A CA 1
ATOM 662 C C . ILE A 1 85 ? -12.339 -2.488 15.321 1.00 93.38 85 ILE A C 1
ATOM 664 O O . ILE A 1 85 ? -11.940 -1.887 14.328 1.00 93.38 85 ILE A O 1
ATOM 668 N N . ARG A 1 86 ? -12.741 -1.864 16.428 1.00 93.38 86 ARG A N 1
ATOM 669 C CA . ARG A 1 86 ? -12.706 -0.409 16.602 1.00 93.38 86 ARG A CA 1
ATOM 670 C C . ARG A 1 86 ? -11.571 -0.055 17.542 1.00 93.38 86 ARG A C 1
ATOM 672 O O . ARG A 1 86 ? -11.514 -0.598 18.642 1.00 93.38 86 ARG A O 1
ATOM 679 N N . LEU A 1 87 ? -10.714 0.854 17.101 1.00 89.06 87 LEU A N 1
ATOM 680 C CA . LEU A 1 87 ? -9.622 1.395 17.895 1.00 89.06 87 LEU A CA 1
ATOM 681 C C . LEU A 1 87 ? -9.867 2.884 18.101 1.00 89.06 87 LEU A C 1
ATOM 683 O O . LEU A 1 87 ? -10.318 3.584 17.195 1.00 89.06 87 LEU A O 1
ATOM 687 N N . SER A 1 88 ? -9.578 3.367 19.300 1.00 90.75 88 SER A N 1
ATOM 688 C CA . SER A 1 88 ? -9.486 4.797 19.560 1.00 90.75 88 SER A CA 1
ATOM 689 C C . SER A 1 88 ? -8.304 5.412 18.806 1.00 90.75 88 SER A C 1
ATOM 691 O O . SER A 1 88 ? -7.390 4.721 18.350 1.00 90.75 88 SER A O 1
ATOM 693 N N . LYS A 1 89 ? -8.302 6.744 18.703 1.00 89.19 89 LYS A N 1
ATOM 694 C CA . LYS A 1 89 ? -7.198 7.477 18.081 1.00 89.19 89 LYS A CA 1
ATOM 695 C C . LYS A 1 89 ? -5.863 7.195 18.777 1.00 89.19 89 LYS A C 1
ATOM 697 O O . LYS A 1 89 ? -4.877 6.948 18.098 1.00 89.19 89 LYS A O 1
ATOM 702 N N . ASP A 1 90 ? -5.857 7.155 20.107 1.00 89.94 90 ASP A N 1
ATOM 703 C CA . ASP A 1 90 ? -4.652 6.875 20.897 1.00 89.94 90 ASP A CA 1
ATOM 704 C C . ASP A 1 90 ? -4.154 5.438 20.668 1.00 89.94 90 ASP A C 1
ATOM 706 O O . ASP A 1 90 ? -2.951 5.194 20.564 1.00 89.94 90 ASP A O 1
ATOM 710 N N . GLU A 1 91 ? -5.071 4.473 20.528 1.00 90.31 91 GLU A N 1
ATOM 711 C CA . GLU A 1 91 ? -4.718 3.090 20.198 1.00 90.31 91 GLU A CA 1
ATOM 712 C C . GLU A 1 91 ? -4.095 2.986 18.800 1.00 90.31 91 GLU A C 1
ATOM 714 O O . GLU A 1 91 ? -3.064 2.329 18.666 1.00 90.31 91 GLU A O 1
ATOM 719 N N . LEU A 1 92 ? -4.640 3.683 17.797 1.00 90.38 92 LEU A N 1
ATOM 720 C CA . LEU A 1 92 ? -4.054 3.765 16.451 1.00 90.38 92 LEU A CA 1
ATOM 721 C C . LEU A 1 92 ? -2.693 4.476 16.449 1.00 90.38 92 LEU A C 1
ATOM 723 O O . LEU A 1 92 ? -1.729 3.999 15.860 1.00 90.38 92 LEU A O 1
ATOM 727 N N . GLU A 1 93 ? -2.571 5.607 17.139 1.00 90.50 93 GLU A N 1
ATOM 728 C CA . GLU A 1 93 ? -1.300 6.333 17.230 1.00 90.50 93 GLU A CA 1
ATOM 729 C C . GLU A 1 93 ? -0.222 5.472 17.901 1.00 90.50 93 GLU A C 1
ATOM 731 O O . GLU A 1 93 ? 0.945 5.488 17.505 1.00 90.50 93 GLU A O 1
ATOM 736 N N . SER A 1 94 ? -0.615 4.641 18.865 1.00 90.19 94 SER A N 1
ATOM 737 C CA . SER A 1 94 ? 0.305 3.736 19.543 1.00 90.19 94 SER A CA 1
ATOM 738 C C . SER A 1 94 ? 0.766 2.542 18.687 1.00 90.19 94 SER A C 1
ATOM 740 O O . SER A 1 94 ? 1.761 1.910 19.045 1.00 90.19 94 SER A O 1
ATOM 742 N N . THR A 1 95 ? 0.097 2.216 17.570 1.00 91.69 95 THR A N 1
ATOM 743 C CA . THR A 1 95 ? 0.547 1.173 16.624 1.00 91.69 95 THR A CA 1
ATOM 744 C C . THR A 1 95 ? 1.486 1.708 15.548 1.00 91.69 95 THR A C 1
ATOM 746 O O . THR A 1 95 ? 2.119 0.909 14.860 1.00 91.69 95 THR A O 1
ATOM 749 N N . ALA A 1 96 ? 1.676 3.027 15.442 1.00 91.00 96 ALA A N 1
ATOM 750 C CA . ALA A 1 96 ? 2.466 3.654 14.378 1.00 91.00 96 ALA A CA 1
ATOM 751 C C . ALA A 1 96 ? 3.882 3.065 14.223 1.00 91.00 96 ALA A C 1
ATOM 753 O O . ALA A 1 96 ? 4.354 2.866 13.104 1.00 91.00 96 ALA A O 1
ATOM 754 N N . ALA A 1 97 ? 4.552 2.731 15.331 1.00 92.88 97 ALA A N 1
ATOM 755 C CA . ALA A 1 97 ? 5.886 2.127 15.300 1.00 92.88 97 ALA A CA 1
ATOM 756 C C . ALA A 1 97 ? 5.911 0.747 14.615 1.00 92.88 97 ALA A C 1
ATOM 758 O O . ALA A 1 97 ? 6.903 0.411 13.975 1.00 92.88 97 ALA A O 1
ATOM 759 N N . ILE A 1 98 ? 4.822 -0.021 14.719 1.00 94.81 98 ILE A N 1
ATOM 760 C CA . ILE A 1 98 ? 4.636 -1.327 14.066 1.00 94.81 98 ILE A CA 1
ATOM 761 C C . ILE A 1 98 ? 4.226 -1.131 12.600 1.00 94.81 98 ILE A C 1
ATOM 763 O O . ILE A 1 98 ? 4.688 -1.845 11.710 1.00 94.81 98 ILE A O 1
ATOM 767 N N . GLU A 1 99 ? 3.383 -0.136 12.324 1.00 94.00 99 GLU A N 1
ATOM 768 C CA . GLU A 1 99 ? 2.844 0.107 10.983 1.00 94.00 99 GLU A CA 1
ATOM 769 C C . GLU A 1 99 ? 3.897 0.611 9.988 1.00 94.00 99 GLU A C 1
ATOM 771 O O . GLU A 1 99 ? 3.813 0.305 8.800 1.00 94.00 99 GLU A O 1
ATOM 776 N N . VAL A 1 100 ? 4.919 1.345 10.441 1.00 93.88 100 VAL A N 1
ATOM 777 C CA . VAL A 1 100 ? 6.002 1.843 9.572 1.00 93.88 100 VAL A CA 1
ATOM 778 C C . VAL A 1 100 ? 6.804 0.715 8.898 1.00 93.88 100 VAL A C 1
ATOM 780 O O . VAL A 1 100 ? 6.907 0.730 7.667 1.00 93.88 100 VAL A O 1
ATOM 783 N N . PRO A 1 101 ? 7.397 -0.255 9.624 1.00 95.81 101 PRO A N 1
ATOM 784 C CA . PRO A 1 101 ? 8.095 -1.373 8.991 1.00 95.81 101 PRO A CA 1
ATOM 785 C C . PRO A 1 101 ? 7.146 -2.267 8.184 1.00 95.81 101 PRO A C 1
ATOM 787 O O . PRO A 1 101 ? 7.537 -2.722 7.112 1.00 95.81 101 PRO A O 1
ATOM 790 N N . PHE A 1 102 ? 5.890 -2.442 8.616 1.00 95.38 102 PHE A N 1
ATOM 791 C CA . PHE A 1 102 ? 4.871 -3.136 7.821 1.00 95.38 102 PHE A CA 1
ATOM 792 C C . PHE A 1 102 ? 4.622 -2.448 6.469 1.00 95.38 102 PHE A C 1
ATOM 794 O O . PHE A 1 102 ? 4.642 -3.107 5.432 1.00 95.38 102 PHE A O 1
ATOM 801 N N . SER A 1 103 ? 4.461 -1.122 6.464 1.00 95.06 103 SER A N 1
ATOM 802 C CA . SER A 1 103 ? 4.270 -0.319 5.251 1.00 95.06 103 SER A CA 1
ATOM 803 C C . SER A 1 103 ? 5.442 -0.478 4.278 1.00 95.06 103 SER A C 1
ATOM 805 O O . SER A 1 103 ? 5.250 -0.784 3.104 1.00 95.06 103 SER A O 1
ATOM 807 N N . ARG A 1 104 ? 6.680 -0.386 4.780 1.00 95.50 104 ARG A N 1
ATOM 808 C CA . ARG A 1 104 ? 7.886 -0.616 3.965 1.00 95.50 104 ARG A CA 1
ATOM 809 C C . ARG A 1 104 ? 7.933 -2.030 3.401 1.00 95.50 104 ARG A C 1
ATOM 811 O O . ARG A 1 104 ? 8.242 -2.207 2.227 1.00 95.50 104 ARG A O 1
ATOM 818 N N . HIS A 1 105 ? 7.611 -3.022 4.228 1.00 96.31 105 HIS A N 1
ATOM 819 C CA . HIS A 1 105 ? 7.598 -4.418 3.822 1.00 96.31 105 HIS A CA 1
ATOM 820 C C . HIS A 1 105 ? 6.629 -4.650 2.660 1.00 96.31 105 HIS A C 1
ATOM 822 O O . HIS A 1 105 ? 7.030 -5.233 1.656 1.00 96.31 105 HIS A O 1
ATOM 828 N N . ILE A 1 106 ? 5.376 -4.191 2.763 1.00 95.00 106 ILE A N 1
ATOM 829 C CA . ILE A 1 106 ? 4.389 -4.411 1.697 1.00 95.00 106 ILE A CA 1
ATOM 830 C C . ILE A 1 106 ? 4.776 -3.699 0.396 1.00 95.00 106 ILE A C 1
ATOM 832 O O . ILE A 1 106 ? 4.620 -4.295 -0.665 1.00 95.00 106 ILE A O 1
ATOM 836 N N . SER A 1 107 ? 5.335 -2.484 0.469 1.00 94.81 107 SER A N 1
ATOM 837 C CA . SER A 1 107 ? 5.780 -1.743 -0.716 1.00 94.81 107 SER A CA 1
ATOM 838 C C . SER A 1 107 ? 6.930 -2.458 -1.416 1.00 94.81 107 SER A C 1
ATOM 840 O O . SER A 1 107 ? 6.866 -2.689 -2.615 1.00 94.81 107 SER A O 1
ATOM 842 N N . VAL A 1 108 ? 7.953 -2.894 -0.675 1.00 96.56 108 VAL A N 1
ATOM 843 C CA . VAL A 1 108 ? 9.097 -3.588 -1.284 1.00 96.56 108 VAL A CA 1
ATOM 844 C C . VAL A 1 108 ? 8.700 -4.954 -1.845 1.00 96.56 108 VAL A C 1
ATOM 846 O O . VAL A 1 108 ? 9.156 -5.322 -2.925 1.00 96.56 108 VAL A O 1
ATOM 849 N N . VAL A 1 109 ? 7.830 -5.703 -1.158 1.00 96.50 109 VAL A N 1
ATOM 850 C CA . VAL A 1 109 ? 7.306 -6.969 -1.695 1.00 96.50 109 VAL A CA 1
ATOM 851 C C . VAL A 1 109 ? 6.527 -6.733 -2.986 1.00 96.50 109 VAL A C 1
ATOM 853 O O . VAL A 1 109 ? 6.723 -7.485 -3.943 1.00 96.50 109 VAL A O 1
ATOM 856 N N . ASN A 1 110 ? 5.677 -5.703 -3.029 1.00 94.56 110 ASN A N 1
ATOM 857 C CA . ASN A 1 110 ? 4.963 -5.320 -4.242 1.00 94.56 110 ASN A CA 1
ATOM 858 C C . ASN A 1 110 ? 5.957 -5.060 -5.376 1.00 94.56 110 ASN A C 1
ATOM 860 O O . ASN A 1 110 ? 5.986 -5.837 -6.321 1.00 94.56 110 ASN A O 1
ATOM 864 N N . ASP A 1 111 ? 6.855 -4.094 -5.205 1.00 96.25 111 ASP A N 1
ATOM 865 C CA . ASP A 1 111 ? 7.811 -3.661 -6.226 1.00 96.25 111 ASP A CA 1
ATOM 866 C C . ASP A 1 111 ? 8.682 -4.801 -6.773 1.00 96.25 111 ASP A C 1
ATOM 868 O O . ASP A 1 111 ? 8.909 -4.919 -7.980 1.00 96.25 111 ASP A O 1
ATOM 872 N N . VAL A 1 112 ? 9.170 -5.680 -5.893 1.00 96.81 112 VAL A N 1
ATOM 873 C CA . VAL A 1 112 ? 10.004 -6.819 -6.297 1.00 96.81 112 VAL A CA 1
ATOM 874 C C . VAL A 1 112 ? 9.211 -7.832 -7.123 1.00 96.81 112 VAL A C 1
ATOM 876 O O . VAL A 1 112 ? 9.760 -8.425 -8.057 1.00 96.81 112 VAL A O 1
ATOM 879 N N . THR A 1 113 ? 7.941 -8.053 -6.781 1.00 95.50 113 THR A N 1
ATOM 880 C CA . THR A 1 113 ? 7.075 -9.030 -7.461 1.00 95.50 113 THR A CA 1
ATOM 881 C C . THR A 1 113 ? 6.408 -8.467 -8.715 1.00 95.50 113 THR A C 1
ATOM 883 O O . THR A 1 113 ? 6.148 -9.226 -9.649 1.00 95.50 113 THR A O 1
ATOM 886 N N . SER A 1 114 ? 6.185 -7.154 -8.775 1.00 95.00 114 SER A N 1
ATOM 887 C CA . SER A 1 114 ? 5.612 -6.439 -9.916 1.00 95.00 114 SER A CA 1
ATOM 888 C C . SER A 1 114 ? 6.655 -5.992 -10.941 1.00 95.00 114 SER A C 1
ATOM 890 O O . SER A 1 114 ? 6.273 -5.656 -12.057 1.00 95.00 114 SER A O 1
ATOM 892 N N . TRP A 1 115 ? 7.956 -6.053 -10.629 1.00 95.94 115 TRP A N 1
ATOM 893 C CA . TRP A 1 115 ? 9.046 -5.590 -11.501 1.00 95.94 115 TRP A CA 1
ATOM 894 C C . TRP A 1 115 ? 8.888 -5.972 -12.981 1.00 95.94 115 TRP A C 1
ATOM 896 O O . TRP A 1 115 ? 8.912 -5.118 -13.863 1.00 95.94 115 TRP A O 1
ATOM 906 N N . ASP A 1 116 ? 8.680 -7.260 -13.273 1.00 94.38 116 ASP A N 1
ATOM 907 C CA . ASP A 1 116 ? 8.585 -7.735 -14.659 1.00 94.38 116 ASP A CA 1
ATOM 908 C C . ASP A 1 116 ? 7.284 -7.283 -15.356 1.00 94.38 116 ASP A C 1
ATOM 910 O O . ASP A 1 116 ? 7.241 -7.196 -16.588 1.00 94.38 116 ASP A O 1
ATOM 914 N N . LYS A 1 117 ? 6.220 -7.005 -14.584 1.00 92.75 117 LYS A N 1
ATOM 915 C CA . LYS A 1 117 ? 4.967 -6.402 -15.072 1.00 92.75 117 LYS A CA 1
ATOM 916 C C . LYS A 1 117 ? 5.218 -4.938 -15.437 1.00 92.75 117 LYS A C 1
ATOM 918 O O . LYS A 1 117 ? 4.928 -4.547 -16.563 1.00 92.75 117 LYS A O 1
ATOM 923 N N . GLU A 1 118 ? 5.818 -4.166 -14.536 1.00 92.75 118 GLU A N 1
ATOM 924 C CA . GLU A 1 118 ? 6.063 -2.728 -14.710 1.00 92.75 118 GLU A CA 1
ATOM 925 C C . GLU A 1 118 ? 7.061 -2.438 -15.838 1.00 92.75 118 GLU A C 1
ATOM 927 O O . GLU A 1 118 ? 6.792 -1.608 -16.703 1.00 92.75 118 GLU A O 1
ATOM 932 N N . CYS A 1 119 ? 8.158 -3.199 -15.937 1.00 92.81 119 CYS A N 1
ATOM 933 C CA . CYS A 1 119 ? 9.092 -3.085 -17.065 1.00 92.81 119 CYS A CA 1
ATOM 934 C C . CYS A 1 119 ? 8.441 -3.381 -18.420 1.00 92.81 119 CYS A C 1
ATOM 936 O O . CYS A 1 119 ? 8.926 -2.929 -19.459 1.00 92.81 119 CYS A O 1
ATOM 938 N N . ARG A 1 120 ? 7.395 -4.211 -18.443 1.00 91.81 120 ARG A N 1
ATOM 939 C CA . ARG A 1 120 ? 6.643 -4.491 -19.665 1.00 91.81 120 ARG A CA 1
ATOM 940 C C . ARG A 1 120 ? 5.689 -3.348 -19.980 1.00 91.81 120 ARG A C 1
ATOM 942 O O . ARG A 1 120 ? 5.674 -2.904 -21.124 1.00 91.81 120 ARG A O 1
ATOM 949 N N . ALA A 1 121 ? 4.957 -2.868 -18.977 1.00 90.12 121 ALA A N 1
ATOM 950 C CA . ALA A 1 121 ? 4.059 -1.726 -19.096 1.00 90.12 121 ALA A CA 1
ATOM 951 C C . ALA A 1 121 ? 4.787 -0.513 -19.694 1.00 90.12 121 ALA A C 1
ATOM 953 O O . ALA A 1 121 ? 4.338 0.019 -20.702 1.00 90.12 121 ALA A O 1
ATOM 954 N N . GLU A 1 122 ? 5.971 -0.168 -19.186 1.00 91.25 122 GLU A N 1
ATOM 955 C CA . GLU A 1 122 ? 6.780 0.948 -19.700 1.00 91.25 122 GLU A CA 1
ATOM 956 C C . GLU A 1 122 ? 7.174 0.799 -21.181 1.00 91.25 122 GLU A C 1
ATOM 958 O O . GLU A 1 122 ? 7.279 1.782 -21.913 1.00 91.25 122 GLU A O 1
ATOM 963 N N . ARG A 1 123 ? 7.390 -0.435 -21.654 1.00 91.00 123 ARG A N 1
ATOM 964 C CA . ARG A 1 123 ? 7.755 -0.707 -23.056 1.00 91.00 123 ARG A CA 1
ATOM 965 C C . ARG A 1 123 ? 6.555 -0.701 -23.995 1.00 91.00 123 ARG A C 1
ATOM 967 O O . ARG A 1 123 ? 6.720 -0.433 -25.184 1.00 91.00 123 ARG A O 1
ATOM 974 N N . GLU A 1 124 ? 5.389 -1.091 -23.493 1.00 91.69 124 GLU A N 1
ATOM 975 C CA . GLU A 1 124 ? 4.194 -1.358 -24.299 1.00 91.69 124 GLU A CA 1
ATOM 976 C C . GLU A 1 124 ? 3.172 -0.213 -24.256 1.00 91.69 124 GLU A C 1
ATOM 978 O O . GLU A 1 124 ? 2.375 -0.073 -25.186 1.00 91.69 124 GLU A O 1
ATOM 983 N N . ILE A 1 125 ? 3.191 0.613 -23.210 1.00 89.75 125 ILE A N 1
ATOM 984 C CA . ILE A 1 125 ? 2.201 1.658 -22.956 1.00 89.75 125 ILE A CA 1
ATOM 985 C C . ILE A 1 125 ? 2.868 3.031 -23.071 1.00 89.75 125 ILE A C 1
ATOM 987 O O . ILE A 1 125 ? 3.670 3.431 -22.234 1.00 89.75 125 ILE A O 1
ATOM 991 N N . ASP A 1 126 ? 2.470 3.794 -24.089 1.00 88.62 126 ASP A N 1
ATOM 992 C CA . ASP A 1 126 ? 2.897 5.187 -24.274 1.00 88.62 126 ASP A CA 1
ATOM 993 C C . ASP A 1 126 ? 2.059 6.140 -23.398 1.00 88.62 126 ASP A C 1
ATOM 995 O O . ASP A 1 126 ? 1.229 6.915 -23.881 1.00 88.62 126 ASP A O 1
ATOM 999 N N . ALA A 1 127 ? 2.204 6.017 -22.076 1.00 87.69 127 ALA A N 1
ATOM 1000 C CA . ALA A 1 127 ? 1.536 6.868 -21.097 1.00 87.69 127 ALA A CA 1
ATOM 1001 C C . ALA A 1 127 ? 2.414 7.098 -19.861 1.00 87.69 127 ALA A C 1
ATOM 1003 O O . ALA A 1 127 ? 3.149 6.219 -19.423 1.00 87.69 127 ALA A O 1
ATOM 1004 N N . GLN A 1 128 ? 2.299 8.283 -19.252 1.00 85.75 128 GLN A N 1
ATOM 1005 C CA . GLN A 1 128 ? 3.079 8.623 -18.054 1.00 85.75 128 GLN A CA 1
ATOM 1006 C C . GLN A 1 128 ? 2.765 7.719 -16.854 1.00 85.75 128 GLN A C 1
ATOM 1008 O O . GLN A 1 128 ? 3.630 7.540 -16.004 1.00 85.75 128 GLN A O 1
ATOM 1013 N N . GLY A 1 129 ? 1.550 7.166 -16.777 1.00 82.25 129 GLY A N 1
ATOM 1014 C CA . GLY A 1 129 ? 1.159 6.220 -15.733 1.00 82.25 129 GLY A CA 1
ATOM 1015 C C . GLY A 1 129 ? 1.897 4.880 -15.792 1.00 82.25 129 GLY A C 1
ATOM 1016 O O . GLY A 1 129 ? 1.892 4.166 -14.800 1.00 82.25 129 GLY A O 1
ATOM 1017 N N . ALA A 1 130 ? 2.548 4.551 -16.912 1.00 85.69 130 ALA A N 1
ATOM 1018 C CA . ALA A 1 130 ? 3.297 3.308 -17.092 1.00 85.69 130 ALA A CA 1
ATOM 1019 C C . ALA A 1 130 ? 4.812 3.454 -16.851 1.00 85.69 130 ALA A C 1
ATOM 1021 O O . ALA A 1 130 ? 5.551 2.487 -17.016 1.00 85.69 130 ALA A O 1
ATOM 1022 N N . VAL A 1 131 ? 5.292 4.653 -16.494 1.00 87.19 131 VAL A N 1
ATOM 1023 C CA . VAL A 1 131 ? 6.710 4.885 -16.175 1.00 87.19 131 VAL A CA 1
ATOM 1024 C C . VAL A 1 131 ? 7.082 4.110 -14.914 1.00 87.19 131 VAL A C 1
ATOM 1026 O O . VAL A 1 131 ? 6.387 4.206 -13.902 1.00 87.19 131 VAL A O 1
ATOM 1029 N N . VAL A 1 132 ? 8.202 3.384 -14.949 1.00 86.00 132 VAL A N 1
ATOM 1030 C CA . VAL A 1 132 ? 8.641 2.570 -13.808 1.00 86.00 132 VAL A CA 1
ATOM 1031 C C . VAL A 1 132 ? 9.039 3.472 -12.637 1.00 86.00 132 VAL A C 1
ATOM 1033 O O . VAL A 1 132 ? 10.013 4.223 -12.702 1.00 86.00 132 VAL A O 1
ATOM 1036 N N . SER A 1 133 ? 8.301 3.365 -11.532 1.00 89.12 133 SER A N 1
ATOM 1037 C CA . SER A 1 133 ? 8.624 3.987 -10.247 1.00 89.12 133 SER A CA 1
ATOM 1038 C C . SER A 1 133 ? 8.736 2.891 -9.190 1.00 89.12 133 SER A C 1
ATOM 1040 O O . SER A 1 133 ? 7.787 2.603 -8.473 1.00 89.12 133 SER A O 1
ATOM 1042 N N . ASN A 1 134 ? 9.898 2.233 -9.152 1.00 93.94 134 ASN A N 1
ATOM 1043 C CA . ASN A 1 134 ? 10.075 0.960 -8.455 1.00 93.94 134 ASN A CA 1
ATOM 1044 C C . ASN A 1 134 ? 11.405 0.912 -7.689 1.00 93.94 134 ASN A C 1
ATOM 1046 O O . ASN A 1 134 ? 12.458 1.281 -8.224 1.00 93.94 134 ASN A O 1
ATOM 1050 N N . ILE A 1 135 ? 11.387 0.414 -6.450 1.00 96.25 135 ILE A N 1
ATOM 1051 C CA . ILE A 1 135 ? 12.578 0.348 -5.590 1.00 96.25 135 ILE A CA 1
ATOM 1052 C C . ILE A 1 135 ? 13.684 -0.562 -6.144 1.00 96.25 135 ILE A C 1
ATOM 1054 O O . ILE A 1 135 ? 14.855 -0.347 -5.833 1.00 96.25 135 ILE A O 1
ATOM 1058 N N . VAL A 1 136 ? 13.351 -1.553 -6.980 1.00 96.88 136 VAL A N 1
ATOM 1059 C CA . VAL A 1 136 ? 14.341 -2.410 -7.649 1.00 96.88 136 VAL A CA 1
ATOM 1060 C C . VAL A 1 136 ? 15.238 -1.566 -8.551 1.00 96.88 136 VAL A C 1
ATOM 1062 O O . VAL A 1 136 ? 16.457 -1.696 -8.455 1.00 96.88 136 VAL A O 1
ATOM 1065 N N . GLN A 1 137 ? 14.660 -0.671 -9.361 1.00 96.25 137 GLN A N 1
ATOM 1066 C CA . GLN A 1 137 ? 15.417 0.240 -10.227 1.00 96.25 137 GLN A CA 1
ATOM 1067 C C . GLN A 1 137 ? 16.268 1.200 -9.391 1.00 96.25 137 GLN A C 1
ATOM 1069 O O . GLN A 1 137 ? 17.473 1.294 -9.603 1.00 96.25 137 GLN A O 1
ATOM 1074 N N . VAL A 1 138 ? 15.663 1.841 -8.384 1.00 96.25 138 VAL A N 1
ATOM 1075 C CA . VAL A 1 138 ? 16.359 2.802 -7.512 1.00 96.25 138 VAL A CA 1
ATOM 1076 C C . VAL A 1 138 ? 17.567 2.156 -6.833 1.00 96.25 138 VAL A C 1
ATOM 1078 O O . VAL A 1 138 ? 18.667 2.698 -6.878 1.00 96.25 138 VAL A O 1
ATOM 1081 N N . LEU A 1 139 ? 17.398 0.977 -6.227 1.00 96.69 139 LEU A N 1
ATOM 1082 C CA . LEU A 1 139 ? 18.505 0.296 -5.557 1.00 96.69 139 LEU A CA 1
ATOM 1083 C C . LEU A 1 139 ? 19.574 -0.173 -6.554 1.00 96.69 139 LEU A C 1
ATOM 1085 O O . LEU A 1 139 ? 20.764 -0.113 -6.243 1.00 96.69 139 LEU A O 1
ATOM 1089 N N . SER A 1 140 ? 19.158 -0.632 -7.738 1.00 96.69 140 SER A N 1
ATOM 1090 C CA . SER A 1 140 ? 20.059 -1.024 -8.824 1.00 96.69 140 SER A CA 1
ATOM 1091 C C . SER A 1 140 ? 20.984 0.129 -9.214 1.00 96.69 140 SER A C 1
ATOM 1093 O O . SER A 1 140 ? 22.200 -0.062 -9.262 1.00 96.69 140 SER A O 1
ATOM 1095 N N . ASP A 1 141 ? 20.419 1.319 -9.423 1.00 96.06 141 ASP A N 1
ATOM 1096 C CA . ASP A 1 141 ? 21.151 2.514 -9.847 1.00 96.06 141 ASP A CA 1
ATOM 1097 C C . ASP A 1 141 ? 22.077 3.034 -8.744 1.00 96.06 141 ASP A C 1
ATOM 1099 O O . ASP A 1 141 ? 23.272 3.233 -8.973 1.00 96.06 141 ASP A O 1
ATOM 1103 N N . GLU A 1 142 ? 21.558 3.185 -7.525 1.00 97.44 142 GLU A N 1
ATOM 1104 C CA . GLU A 1 142 ? 22.309 3.742 -6.393 1.00 97.44 142 GLU A CA 1
ATOM 1105 C C . GLU A 1 142 ? 23.461 2.833 -5.940 1.00 97.44 142 GLU A C 1
ATOM 1107 O O . GLU A 1 142 ? 24.506 3.310 -5.496 1.00 97.44 142 GLU A O 1
ATOM 1112 N N . CYS A 1 143 ? 23.298 1.511 -6.055 1.00 96.19 143 CYS A N 1
ATOM 1113 C CA . CYS A 1 143 ? 24.322 0.544 -5.648 1.00 96.19 143 CYS A CA 1
ATOM 1114 C C . CYS A 1 143 ? 25.177 0.025 -6.811 1.00 96.19 143 CYS A C 1
ATOM 1116 O O . CYS A 1 143 ? 26.062 -0.803 -6.579 1.00 96.19 143 CYS A O 1
ATOM 1118 N N . ASN A 1 144 ? 24.931 0.481 -8.044 1.00 96.44 144 ASN A N 1
ATOM 1119 C CA . ASN A 1 144 ? 25.567 -0.040 -9.257 1.00 96.44 144 ASN A CA 1
ATOM 1120 C C . ASN A 1 144 ? 25.483 -1.582 -9.341 1.00 96.44 144 ASN A C 1
ATOM 1122 O O . ASN A 1 144 ? 26.468 -2.282 -9.597 1.00 96.44 144 ASN A O 1
ATOM 1126 N N . LEU A 1 145 ? 24.290 -2.106 -9.060 1.00 95.69 145 LEU A N 1
ATOM 1127 C CA . LEU A 1 145 ? 23.933 -3.519 -9.152 1.00 95.69 145 LEU A CA 1
ATOM 1128 C C . LEU A 1 145 ? 23.090 -3.754 -10.408 1.00 95.69 145 LEU A C 1
ATOM 1130 O O . LEU A 1 145 ? 22.588 -2.810 -11.009 1.00 95.69 145 LEU A O 1
ATOM 1134 N N . SER A 1 146 ? 22.911 -5.016 -10.801 1.00 96.81 146 SER A N 1
ATOM 1135 C CA . SER A 1 146 ? 21.812 -5.363 -11.708 1.00 96.81 146 SER A CA 1
ATOM 1136 C C . SER A 1 146 ? 20.487 -5.435 -10.932 1.00 96.81 146 SER A C 1
ATOM 1138 O O . SER A 1 146 ? 20.522 -5.775 -9.742 1.00 96.81 146 SER A O 1
ATOM 1140 N N . PRO A 1 147 ? 19.322 -5.239 -11.580 1.00 95.75 147 PRO A N 1
ATOM 1141 C CA . PRO A 1 147 ? 18.014 -5.418 -10.940 1.00 95.75 147 PRO A CA 1
ATOM 1142 C C . PRO A 1 147 ? 17.874 -6.786 -10.249 1.00 95.75 147 PRO A C 1
ATOM 1144 O O . PRO A 1 147 ? 17.406 -6.905 -9.119 1.00 95.75 147 PRO A O 1
ATOM 1147 N N . GLU A 1 148 ? 18.384 -7.838 -10.880 1.00 96.75 148 GLU A N 1
ATOM 1148 C CA . GLU A 1 148 ? 18.396 -9.217 -10.389 1.00 96.75 148 GLU A CA 1
ATOM 1149 C C . GLU A 1 148 ? 19.277 -9.388 -9.151 1.00 96.75 148 GLU A C 1
ATOM 1151 O O . GLU A 1 148 ? 18.996 -10.246 -8.320 1.00 96.75 148 GLU A O 1
ATOM 1156 N N . SER A 1 149 ? 20.323 -8.570 -9.011 1.00 97.56 149 SER A N 1
ATOM 1157 C CA . SER A 1 149 ? 21.184 -8.545 -7.825 1.00 97.56 149 SER A CA 1
ATOM 1158 C C . SER A 1 149 ? 20.595 -7.672 -6.712 1.00 97.56 149 SER A C 1
ATOM 1160 O O . SER A 1 149 ? 20.827 -7.948 -5.537 1.00 97.56 149 SER A O 1
ATOM 1162 N N . ALA A 1 150 ? 19.800 -6.655 -7.058 1.00 97.56 150 ALA A N 1
ATOM 1163 C CA . ALA A 1 150 ? 19.071 -5.822 -6.104 1.00 97.56 150 ALA A CA 1
ATOM 1164 C C . ALA A 1 150 ? 17.921 -6.591 -5.422 1.00 97.56 150 ALA A C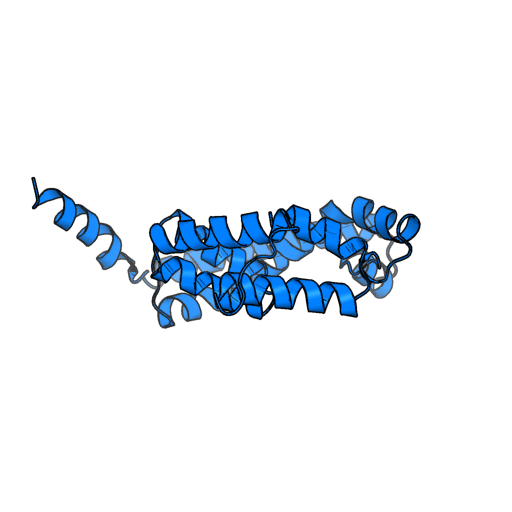 1
ATOM 1166 O O . ALA A 1 150 ? 17.720 -6.454 -4.215 1.00 97.56 150 ALA A O 1
ATOM 1167 N N . LYS A 1 151 ? 17.207 -7.461 -6.154 1.00 97.50 151 LYS A N 1
ATOM 1168 C CA . LYS A 1 151 ? 16.064 -8.240 -5.630 1.00 97.50 151 LYS A CA 1
ATOM 1169 C C . LYS A 1 151 ? 16.396 -9.049 -4.354 1.00 97.50 151 LYS A C 1
ATOM 1171 O O . LYS A 1 151 ? 15.664 -8.905 -3.377 1.00 97.50 151 LYS A O 1
ATOM 1176 N N . PRO A 1 152 ? 17.472 -9.863 -4.276 1.00 98.06 152 PRO A N 1
ATOM 1177 C CA . PRO A 1 152 ? 17.842 -10.562 -3.040 1.00 98.06 152 PRO A CA 1
ATOM 1178 C C . PRO A 1 152 ? 18.165 -9.638 -1.861 1.00 98.06 152 PRO A C 1
ATOM 1180 O O . PRO A 1 152 ? 17.869 -9.986 -0.720 1.00 98.06 152 PRO A O 1
ATOM 1183 N N . VAL A 1 153 ? 18.754 -8.464 -2.118 1.00 97.88 153 VAL A N 1
ATOM 1184 C CA . VAL A 1 153 ? 19.039 -7.468 -1.072 1.00 97.88 153 VAL A CA 1
ATOM 1185 C C . VAL A 1 153 ? 17.731 -6.930 -0.497 1.00 97.88 153 VAL A C 1
ATOM 1187 O O . VAL A 1 153 ? 17.558 -6.903 0.719 1.00 97.88 153 VAL A O 1
ATOM 1190 N N . LEU A 1 154 ? 16.779 -6.588 -1.364 1.00 98.06 154 LEU A N 1
ATOM 1191 C CA . LEU A 1 154 ? 15.442 -6.141 -0.970 1.00 98.06 154 LEU A CA 1
ATOM 1192 C C . LEU A 1 154 ? 14.684 -7.220 -0.184 1.00 98.06 154 LEU A C 1
ATOM 1194 O O . LEU A 1 154 ? 14.098 -6.918 0.852 1.00 98.06 154 LEU A O 1
ATOM 1198 N N . TRP A 1 155 ? 14.771 -8.489 -0.595 1.00 98.19 155 TRP A N 1
ATOM 1199 C CA . TRP A 1 155 ? 14.200 -9.604 0.171 1.00 98.19 155 TRP A CA 1
ATOM 1200 C C . TRP A 1 155 ? 14.816 -9.746 1.566 1.00 98.19 155 TRP A C 1
ATOM 1202 O O . TRP A 1 155 ? 14.093 -9.969 2.537 1.00 98.19 155 TRP A O 1
ATOM 1212 N N . ALA A 1 156 ? 16.133 -9.572 1.695 1.00 98.12 156 ALA A N 1
ATOM 1213 C CA . ALA A 1 156 ? 16.788 -9.575 3.001 1.00 98.12 156 ALA A CA 1
ATOM 1214 C C . ALA A 1 156 ? 16.301 -8.415 3.889 1.00 98.12 156 ALA A C 1
ATOM 1216 O O . ALA A 1 156 ? 16.092 -8.607 5.087 1.00 98.12 156 ALA A O 1
ATOM 1217 N N . MET A 1 157 ? 16.055 -7.233 3.310 1.00 97.62 157 MET A N 1
ATOM 1218 C CA . MET A 1 157 ? 15.459 -6.101 4.031 1.00 97.62 157 MET A CA 1
ATOM 1219 C C . MET A 1 157 ? 14.030 -6.408 4.497 1.00 97.62 157 MET A C 1
ATOM 1221 O O . MET A 1 157 ? 13.703 -6.132 5.651 1.00 97.62 157 MET A O 1
ATOM 1225 N N . CYS A 1 158 ? 13.204 -7.037 3.651 1.00 97.88 158 CYS A N 1
ATOM 1226 C CA . CYS A 1 158 ? 11.866 -7.502 4.030 1.00 97.88 158 CYS A CA 1
ATOM 1227 C C . CYS A 1 158 ? 11.911 -8.453 5.228 1.00 97.88 158 CYS A C 1
ATOM 1229 O O . CYS A 1 158 ? 11.185 -8.238 6.197 1.00 97.88 158 CYS A O 1
ATOM 1231 N N . HIS A 1 159 ? 12.800 -9.447 5.218 1.00 97.69 159 HIS A N 1
ATOM 1232 C CA . HIS A 1 159 ? 12.964 -10.339 6.367 1.00 97.69 159 HIS A CA 1
ATOM 1233 C C . HIS A 1 159 ? 13.332 -9.579 7.648 1.00 97.69 159 HIS A C 1
ATOM 1235 O O . HIS A 1 159 ? 12.703 -9.798 8.680 1.00 97.69 159 HIS A O 1
ATOM 1241 N N . GLY A 1 160 ? 14.265 -8.625 7.572 1.00 97.94 160 GLY A N 1
ATOM 1242 C CA . GLY A 1 160 ? 14.627 -7.795 8.724 1.00 97.94 160 GLY A CA 1
ATOM 1243 C C . GLY A 1 160 ? 13.467 -6.943 9.259 1.00 97.94 160 GLY A C 1
ATOM 1244 O O . GLY A 1 160 ? 13.325 -6.781 10.470 1.00 97.94 160 GLY A O 1
ATOM 1245 N N . TRP A 1 161 ? 12.599 -6.414 8.388 1.00 98.12 161 TRP A N 1
ATOM 1246 C CA . TRP A 1 161 ? 11.398 -5.696 8.833 1.00 98.12 161 TRP A CA 1
ATOM 1247 C C . TRP A 1 161 ? 10.345 -6.616 9.447 1.00 98.12 161 TRP A C 1
ATOM 1249 O O . TRP A 1 161 ? 9.692 -6.199 10.400 1.00 98.12 161 TRP A O 1
ATOM 1259 N N . ALA A 1 162 ? 10.188 -7.844 8.950 1.00 96.81 162 ALA A N 1
ATOM 1260 C CA . ALA A 1 162 ? 9.280 -8.819 9.551 1.00 96.81 162 ALA A CA 1
ATOM 1261 C C . ALA A 1 162 ? 9.711 -9.170 10.986 1.00 96.81 162 ALA A C 1
ATOM 1263 O O . ALA A 1 162 ? 8.904 -9.076 11.907 1.00 96.81 162 ALA A O 1
ATOM 1264 N N . GLU A 1 163 ? 11.001 -9.446 11.203 1.00 97.56 163 GLU A N 1
ATOM 1265 C CA . GLU A 1 163 ? 11.551 -9.689 12.546 1.00 97.56 163 GLU A CA 1
ATOM 1266 C C . GLU A 1 163 ? 11.382 -8.473 13.473 1.00 97.56 163 GLU A C 1
ATOM 1268 O O . GLU A 1 163 ? 11.060 -8.615 14.654 1.00 97.56 163 GLU A O 1
ATOM 1273 N N . MET A 1 164 ? 11.560 -7.259 12.939 1.00 97.50 164 MET A N 1
ATOM 1274 C CA . MET A 1 164 ? 11.325 -6.020 13.685 1.00 97.50 164 MET A CA 1
ATOM 1275 C C . MET A 1 164 ? 9.860 -5.880 14.113 1.00 97.50 164 MET A C 1
ATOM 1277 O O . MET A 1 164 ? 9.595 -5.504 15.253 1.00 97.50 164 MET A O 1
ATOM 1281 N N . VAL A 1 165 ? 8.912 -6.186 13.223 1.00 96.19 165 VAL A N 1
ATOM 1282 C CA . VAL A 1 165 ? 7.475 -6.178 13.534 1.00 96.19 165 VAL A CA 1
ATOM 1283 C C . VAL A 1 165 ? 7.161 -7.177 14.646 1.00 96.19 165 VAL A C 1
ATOM 1285 O O . VAL A 1 165 ? 6.506 -6.798 15.616 1.00 96.19 165 VAL A O 1
ATOM 1288 N N . ASP A 1 166 ? 7.674 -8.406 14.559 1.00 96.00 166 ASP A N 1
ATOM 1289 C CA . ASP A 1 166 ? 7.473 -9.431 15.590 1.00 96.00 166 ASP A CA 1
ATOM 1290 C C . ASP A 1 166 ? 8.002 -8.973 16.958 1.00 96.00 166 ASP A C 1
ATOM 1292 O O . ASP A 1 166 ? 7.323 -9.123 17.978 1.00 96.00 166 ASP A O 1
ATOM 1296 N N . GLY A 1 167 ? 9.184 -8.348 16.982 1.00 96.69 167 GLY A N 1
ATOM 1297 C CA . GLY A 1 167 ? 9.764 -7.762 18.191 1.00 96.69 167 GLY A CA 1
ATOM 1298 C C . GLY A 1 167 ? 8.891 -6.657 18.793 1.00 96.69 167 GLY A C 1
ATOM 1299 O O . GLY A 1 167 ? 8.564 -6.705 19.979 1.00 96.69 167 GLY A O 1
ATOM 1300 N N . LEU A 1 168 ? 8.448 -5.700 17.974 1.00 95.38 168 LEU A N 1
ATOM 1301 C CA . LEU A 1 168 ? 7.601 -4.586 18.418 1.00 95.38 168 LEU A CA 1
ATOM 1302 C C . LEU A 1 168 ? 6.231 -5.058 18.927 1.00 95.38 168 LEU A C 1
ATOM 1304 O O . LEU A 1 168 ? 5.708 -4.516 19.903 1.00 95.38 168 LEU A O 1
ATOM 1308 N N . ILE A 1 169 ? 5.649 -6.084 18.301 1.00 93.25 169 ILE A N 1
ATOM 1309 C CA . ILE A 1 169 ? 4.411 -6.712 18.776 1.00 93.25 169 ILE A CA 1
ATOM 1310 C C . ILE A 1 169 ? 4.647 -7.366 20.141 1.00 93.25 169 ILE A C 1
ATOM 1312 O O . ILE A 1 169 ? 3.860 -7.147 21.063 1.00 93.25 169 ILE A O 1
ATOM 1316 N N . ALA A 1 170 ? 5.729 -8.132 20.301 1.00 93.75 170 ALA A N 1
ATOM 1317 C CA . ALA A 1 170 ? 6.052 -8.786 21.567 1.00 93.75 170 ALA A CA 1
ATOM 1318 C C . ALA A 1 170 ? 6.259 -7.772 22.706 1.00 93.75 170 ALA A C 1
ATOM 1320 O O . ALA A 1 170 ? 5.744 -7.974 23.808 1.00 93.75 170 ALA A O 1
ATOM 1321 N N . GLU A 1 171 ? 6.958 -6.666 22.441 1.00 92.38 171 GLU A N 1
ATOM 1322 C CA . GLU A 1 171 ? 7.132 -5.564 23.394 1.00 92.38 171 GLU A CA 1
ATOM 1323 C C . GLU A 1 171 ? 5.793 -4.935 23.786 1.00 92.38 171 GLU A C 1
ATOM 1325 O O . GLU A 1 171 ? 5.512 -4.756 24.973 1.00 92.38 171 GLU A O 1
ATOM 1330 N N . ARG A 1 172 ? 4.931 -4.652 22.806 1.00 88.38 172 ARG A N 1
ATOM 1331 C CA . ARG A 1 172 ? 3.607 -4.071 23.048 1.00 88.38 172 ARG A CA 1
ATOM 1332 C C . ARG A 1 172 ? 2.724 -4.981 23.902 1.00 88.38 172 ARG A C 1
ATOM 1334 O O . ARG A 1 172 ? 2.069 -4.504 24.825 1.00 88.38 172 ARG A O 1
ATOM 1341 N N . VAL A 1 173 ? 2.737 -6.288 23.639 1.00 88.00 173 VAL A N 1
ATOM 1342 C CA . VAL A 1 173 ? 2.000 -7.277 24.443 1.00 88.00 173 VAL A CA 1
ATOM 1343 C C . VAL A 1 173 ? 2.497 -7.283 25.894 1.00 88.00 173 VAL A C 1
ATOM 1345 O O . VAL A 1 173 ? 1.685 -7.340 26.818 1.00 88.00 173 VAL A O 1
ATOM 1348 N N . GLN A 1 174 ? 3.811 -7.168 26.116 1.00 88.75 174 GLN A N 1
ATOM 1349 C CA . GLN A 1 174 ? 4.404 -7.110 27.461 1.00 88.75 174 GLN A CA 1
ATOM 1350 C C . GLN A 1 174 ? 4.081 -5.817 28.216 1.00 88.75 174 GLN A C 1
ATOM 1352 O O . GLN A 1 174 ? 3.903 -5.852 29.433 1.00 88.75 174 GLN A O 1
ATOM 1357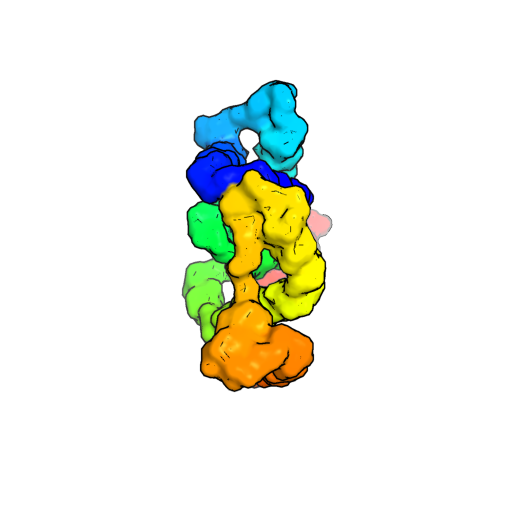 N N . GLN A 1 175 ? 3.981 -4.686 27.515 1.00 83.62 175 GLN A N 1
ATOM 1358 C CA . GLN A 1 175 ? 3.592 -3.394 28.096 1.00 83.62 175 GLN A CA 1
ATOM 1359 C C . GLN A 1 175 ? 2.121 -3.358 28.548 1.00 83.62 175 GLN A C 1
ATOM 1361 O O . GLN A 1 175 ? 1.698 -2.401 29.194 1.00 83.62 175 GLN A O 1
ATOM 1366 N N . GLY A 1 176 ? 1.371 -4.429 28.271 1.00 68.62 176 GLY A N 1
ATOM 1367 C CA . GLY A 1 176 ? -0.039 -4.566 28.574 1.00 68.62 176 GLY A CA 1
ATOM 1368 C C . GLY A 1 176 ? -0.866 -4.003 27.431 1.00 68.62 176 GLY A C 1
ATOM 1369 O O . GLY A 1 176 ? -1.039 -2.792 27.314 1.00 68.62 176 GLY A O 1
ATOM 1370 N N . CYS A 1 177 ? -1.431 -4.887 26.607 1.00 58.56 177 CYS A N 1
ATOM 1371 C CA . CYS A 1 177 ? -2.529 -4.489 25.740 1.00 58.56 177 CYS A CA 1
ATOM 1372 C C . CYS A 1 177 ? -3.668 -3.964 26.626 1.00 58.56 177 CYS A C 1
ATOM 1374 O O . CYS A 1 177 ? -4.136 -4.670 27.526 1.00 58.56 177 CYS A O 1
ATOM 1376 N N . SER A 1 178 ? -4.176 -2.765 26.343 1.00 55.53 178 SER A N 1
ATOM 1377 C CA . SER A 1 178 ? -5.444 -2.265 26.901 1.00 55.53 178 SER A CA 1
ATOM 1378 C C . SER A 1 178 ? -6.634 -3.214 26.629 1.00 55.53 178 SER A C 1
ATOM 1380 O O . SER A 1 178 ? -7.698 -3.077 27.232 1.00 55.53 178 SER A O 1
ATOM 1382 N N . ASP A 1 179 ? -6.433 -4.238 25.794 1.00 49.88 179 ASP A N 1
ATOM 1383 C CA . ASP A 1 179 ? -7.399 -5.218 25.289 1.00 49.88 179 ASP A CA 1
ATOM 1384 C C . ASP A 1 179 ? -8.021 -6.186 26.310 1.00 49.88 179 ASP A C 1
ATOM 1386 O O . ASP A 1 179 ? -8.924 -6.944 25.951 1.00 49.88 179 ASP A O 1
ATOM 1390 N N . SER A 1 180 ? -7.655 -6.149 27.595 1.00 42.78 180 SER A N 1
ATOM 1391 C CA . SER A 1 180 ? -8.332 -6.999 28.596 1.00 42.78 180 SER A CA 1
ATOM 1392 C C . SER A 1 180 ? -9.780 -6.571 28.908 1.00 42.78 180 SER A C 1
ATOM 1394 O O . SER A 1 180 ? -10.451 -7.248 29.683 1.00 42.78 180 SER A O 1
ATOM 1396 N N . GLN A 1 181 ? -10.297 -5.472 28.338 1.00 40.78 181 GLN A N 1
ATOM 1397 C CA . GLN A 1 181 ? -11.649 -4.975 28.655 1.00 40.78 181 GLN A CA 1
ATOM 1398 C C . GLN A 1 181 ? -12.653 -4.954 27.491 1.00 40.78 181 GLN A C 1
ATOM 1400 O O . GLN A 1 181 ? -13.855 -4.911 27.757 1.00 40.78 181 GLN A O 1
ATOM 1405 N N . ASN A 1 182 ? -12.216 -5.038 26.228 1.00 42.94 182 ASN A N 1
ATOM 1406 C CA . ASN A 1 182 ? -13.118 -4.836 25.082 1.00 42.94 182 ASN A CA 1
ATOM 1407 C C . ASN A 1 182 ? -13.587 -6.128 24.397 1.00 42.94 182 ASN A C 1
ATOM 1409 O O . ASN A 1 182 ? -14.702 -6.163 23.875 1.00 42.94 182 ASN A O 1
ATOM 1413 N N . VAL A 1 183 ? -12.808 -7.213 24.451 1.00 44.75 183 VAL A N 1
ATOM 1414 C CA . VAL A 1 183 ? -13.230 -8.500 23.863 1.00 44.75 183 VAL A CA 1
ATOM 1415 C C . VAL A 1 183 ? -14.167 -9.266 24.806 1.00 44.75 183 VAL A C 1
ATOM 1417 O O . VAL A 1 183 ? -15.140 -9.864 24.353 1.00 44.75 183 VAL A O 1
ATOM 1420 N N . SER A 1 184 ? -13.956 -9.175 26.125 1.00 36.66 184 SER A N 1
ATOM 1421 C CA . SER A 1 184 ? -14.765 -9.925 27.100 1.00 36.66 184 SER A CA 1
ATOM 1422 C C . SER A 1 184 ? -16.161 -9.328 27.343 1.00 36.66 184 SER A C 1
ATOM 1424 O O . SER A 1 184 ? -17.094 -10.075 27.612 1.00 36.66 184 SER A O 1
ATOM 1426 N N . ARG A 1 185 ? -16.357 -8.008 27.182 1.00 40.03 185 ARG A N 1
ATOM 1427 C CA . ARG A 1 185 ? -17.675 -7.367 27.395 1.00 40.03 185 ARG A CA 1
ATOM 1428 C C . ARG A 1 185 ? -18.676 -7.586 26.259 1.00 40.03 185 ARG A C 1
ATOM 1430 O O . ARG A 1 185 ? -19.871 -7.667 26.515 1.00 40.03 185 ARG A O 1
ATOM 1437 N N . ARG A 1 186 ? -18.219 -7.730 25.009 1.00 44.00 186 ARG A N 1
ATOM 1438 C CA . ARG A 1 186 ? -19.124 -8.008 23.875 1.00 44.00 186 ARG A CA 1
ATOM 1439 C C . ARG A 1 186 ? -19.671 -9.438 23.879 1.00 44.00 186 ARG A C 1
ATOM 1441 O O . ARG A 1 186 ? -20.750 -9.653 23.340 1.00 44.00 186 ARG A O 1
ATOM 1448 N N . ALA A 1 187 ? -18.955 -10.387 24.485 1.00 41.88 187 ALA A N 1
ATOM 1449 C CA . ALA A 1 187 ? -19.449 -11.751 24.664 1.00 41.88 187 ALA A CA 1
ATOM 1450 C C . ALA A 1 187 ? -20.526 -11.832 25.761 1.00 41.88 187 ALA A C 1
ATOM 1452 O O . ALA A 1 187 ? -21.512 -12.539 25.589 1.00 41.88 187 ALA A O 1
ATOM 1453 N N . GLU A 1 188 ? -20.389 -11.061 26.845 1.00 38.59 188 GLU A N 1
ATOM 1454 C CA . GLU A 1 188 ? -21.363 -11.056 27.948 1.00 38.59 188 GLU A CA 1
ATOM 1455 C C . GLU A 1 188 ? -22.661 -10.301 27.600 1.00 38.59 188 GLU A C 1
ATOM 1457 O O . GLU A 1 188 ? -23.745 -10.754 27.957 1.00 38.59 188 GLU A O 1
ATOM 1462 N N . ASP A 1 189 ? -22.600 -9.211 26.827 1.00 39.50 189 ASP A N 1
ATOM 1463 C CA . ASP A 1 189 ? -23.807 -8.459 26.432 1.00 39.50 189 ASP A CA 1
ATOM 1464 C C . ASP A 1 189 ? -24.670 -9.175 25.370 1.00 39.50 189 ASP A C 1
ATOM 1466 O O . ASP A 1 189 ? -25.848 -8.843 25.198 1.00 39.50 189 ASP A O 1
ATOM 1470 N N . ALA A 1 190 ? -24.108 -10.159 24.658 1.00 43.88 190 ALA A N 1
ATOM 1471 C CA . ALA A 1 190 ? -24.831 -10.973 23.679 1.00 43.88 190 ALA A CA 1
ATOM 1472 C C . ALA A 1 190 ? -25.626 -12.125 24.325 1.00 43.88 190 ALA A C 1
ATOM 1474 O O . ALA A 1 190 ? -26.632 -12.551 23.759 1.00 43.88 190 ALA A O 1
ATOM 1475 N N . ASP A 1 191 ? -25.221 -12.582 25.515 1.00 39.97 191 ASP A N 1
ATOM 1476 C CA . ASP A 1 191 ? -25.830 -13.726 26.214 1.00 39.97 191 ASP A CA 1
ATOM 1477 C C . ASP A 1 191 ? -26.960 -13.312 27.184 1.00 39.97 191 ASP A C 1
ATOM 1479 O O . ASP A 1 191 ? -27.722 -14.141 27.669 1.00 39.97 191 ASP A O 1
ATOM 1483 N N . VAL A 1 192 ? -27.126 -12.008 27.443 1.00 44.72 192 VAL A N 1
ATOM 1484 C CA . VAL A 1 192 ? -28.167 -11.461 28.344 1.00 44.72 192 VAL A CA 1
ATOM 1485 C C . VAL A 1 192 ? -29.449 -11.048 27.587 1.00 44.72 192 VAL A C 1
ATOM 1487 O O . VAL A 1 192 ? -30.403 -10.546 28.181 1.00 44.72 192 VAL A O 1
ATOM 1490 N N . ARG A 1 193 ? -29.516 -11.263 26.263 1.00 43.19 193 ARG A N 1
ATOM 1491 C CA . ARG A 1 193 ? -30.684 -10.922 25.418 1.00 43.19 193 ARG A CA 1
ATOM 1492 C C . ARG A 1 193 ? -31.338 -12.115 24.701 1.00 43.19 193 ARG A C 1
ATOM 1494 O O . ARG A 1 193 ? -31.932 -11.910 23.640 1.00 43.19 193 ARG A O 1
ATOM 1501 N N . GLN A 1 194 ? -31.274 -13.322 25.266 1.00 36.91 194 GLN A N 1
ATOM 1502 C CA . GLN A 1 194 ? -32.143 -14.445 24.869 1.00 36.91 194 GLN A CA 1
ATOM 1503 C C . GLN A 1 194 ? -33.130 -14.818 25.972 1.00 36.91 194 GLN A C 1
ATOM 1505 O O . GLN A 1 194 ? -32.723 -14.837 27.153 1.00 36.91 194 GLN A O 1
#

Radius of gyration: 20.5 Å; chains: 1; bounding box: 58×29×53 Å

InterPro domains:
  IPR008949 Isoprenoid synthase domain superfamily [G3DSA:1.10.600.10] (1-67)
  IPR008949 Isoprenoid synthase domain superfamily [G3DSA:1.10.600.10] (68-190)
  IPR008949 Isoprenoid synthase domain superfamily [SSF48576] (2-174)